Protein AF-A0A1F1S931-F1 (afdb_monomer_lite)

pLDDT: mean 81.34, std 16.86, range [27.66, 94.69]

Foldseek 3Di:
DDDPPDPDPDDPPVVQVVLLLAFAFDDLVVLVVLLVQLVVLCVLAVVLLLVLLVVLVVVLVVLCVVCVVPPPVSVLVNLLSVLLVLLLLLQQSVCCVPVVDRRHSVSSCLLVVVPVVQSVVLSVVLVVVLVVLLVVLVVVCVVVVVDDVPDPVSVVVSVVVSVLVSCLQLSQLSCCCRVVVDRSVSSSVSSNNNSVSHVSSSVSNSVVLVVVLVVVVVVLCVVCVPPPPVVSVVVNSSSVSVSVSSVSSSSSSSNCCRRPNDPDDPDDDPDDD

Sequence (273 aa):
MGNDVFFHAEPSGEMDERLLDEPASRSIVRGVEWIMEGFFLFREYPLSWMRIAFILLACEWALTSLAQHLFIAGLVLLAIYMLFKAGGLLMAASIQEHEERPPGIGQMFLILEGKVFEFILLLILLFFAAAAWGYLLYGIARALGLWNPLSGMADIFMFLLWFLTVQQLLGFAPVLTFIQDETPMAAIIQSVKASFKNILPLTLSAITQGLLMAAVFWLLGLLLGNIPSKAVTYIFVAVWLFFSMVSYLTTYAAYRDIWFEPIESDGIQTGYR

Radius of gyration: 20.06 Å; chains: 1; bounding box: 62×51×54 Å

Secondary structure (DSSP, 8-state):
------------HHHHHHHHHSPPP--TTHHHHHHHHHHHHHHHSHHHHHHHHHHHHHHHHHHHHHHHHHTHHHHHHHHHHHHHHHHHHHHHHHHHHHH-S---HHHHGGGGSS-HHHHHHHHHHHHHHHHHHHHHHHHHHHHTT---TT-HHHHHHHHHHHHHHHHHHHTTHHHHHHTS---HHHHHHHHHHHHHHTHHHHHHHHHHHHHHHHHHHHHHHHHHTTS-HHHHHHHHHHHHHHHHHHHHHHHHHHHHHHHHS----S-------

Structure (mmCIF, N/CA/C/O backbone):
data_AF-A0A1F1S931-F1
#
_entry.id   AF-A0A1F1S931-F1
#
loop_
_atom_site.group_PDB
_atom_site.id
_atom_site.type_symbol
_atom_site.label_atom_id
_atom_site.label_alt_id
_atom_site.label_comp_id
_atom_site.label_asym_id
_atom_site.label_entity_id
_atom_site.label_seq_id
_atom_site.pdbx_PDB_ins_code
_atom_site.Cartn_x
_atom_site.Cartn_y
_atom_site.Cartn_z
_atom_site.occupancy
_atom_site.B_iso_or_equiv
_atom_site.auth_seq_id
_atom_site.auth_comp_id
_atom_site.auth_asym_id
_atom_site.auth_atom_id
_atom_site.pdbx_PDB_model_num
ATOM 1 N N . MET A 1 1 ? -30.105 25.788 1.726 1.00 30.55 1 MET A N 1
ATOM 2 C CA . MET A 1 1 ? -31.198 24.964 2.280 1.00 30.55 1 MET A CA 1
ATOM 3 C C . MET A 1 1 ? -31.128 23.657 1.515 1.00 30.55 1 MET A C 1
ATOM 5 O O . MET A 1 1 ? -31.543 23.638 0.372 1.00 30.55 1 MET A O 1
ATOM 9 N N . GLY A 1 2 ? -30.395 22.637 1.931 1.00 37.22 2 GLY A N 1
ATOM 10 C CA . GLY A 1 2 ? -30.208 22.094 3.272 1.00 37.22 2 GLY A CA 1
ATOM 11 C C . GLY A 1 2 ? -30.596 20.627 3.124 1.00 37.22 2 GLY A C 1
ATOM 12 O O . GLY A 1 2 ? -31.769 20.318 3.267 1.00 37.22 2 GLY A O 1
ATOM 13 N N . ASN A 1 3 ? -29.648 19.789 2.699 1.00 27.66 3 ASN A N 1
ATOM 14 C CA . ASN A 1 3 ? -29.812 18.339 2.654 1.00 27.66 3 ASN A CA 1
ATOM 15 C C . ASN A 1 3 ? -28.720 17.745 3.534 1.00 27.66 3 ASN A C 1
ATOM 17 O O . ASN A 1 3 ? -27.650 17.365 3.064 1.00 27.66 3 ASN A O 1
ATOM 21 N N . ASP A 1 4 ? -29.024 17.737 4.826 1.00 36.25 4 ASP A N 1
ATOM 22 C CA . ASP A 1 4 ? -28.411 16.861 5.805 1.00 36.25 4 ASP A CA 1
ATOM 23 C C . ASP A 1 4 ? -28.737 15.417 5.394 1.00 36.25 4 ASP A C 1
ATOM 25 O O . ASP A 1 4 ? -29.840 14.919 5.623 1.00 36.25 4 ASP A O 1
ATOM 29 N N . VAL A 1 5 ? -27.797 14.755 4.721 1.00 38.91 5 VAL A N 1
ATOM 30 C CA . VAL A 1 5 ? -27.806 13.296 4.576 1.00 38.91 5 VAL A CA 1
ATOM 31 C C . VAL A 1 5 ? -26.897 12.759 5.672 1.00 38.91 5 VAL A C 1
ATOM 33 O O . VAL A 1 5 ? -25.690 12.631 5.511 1.00 38.91 5 VAL A O 1
ATOM 36 N N . PHE A 1 6 ? -27.528 12.588 6.829 1.00 33.03 6 PHE A N 1
ATOM 37 C CA . PHE A 1 6 ? -27.135 11.812 7.998 1.00 33.03 6 PHE A CA 1
ATOM 38 C C . PHE A 1 6 ? -25.932 10.869 7.803 1.00 33.03 6 PHE A C 1
ATOM 40 O O . PHE A 1 6 ? -26.082 9.752 7.318 1.00 33.03 6 PHE A O 1
ATOM 47 N N . PHE A 1 7 ? -24.769 11.278 8.317 1.00 43.38 7 PHE A N 1
ATOM 48 C CA . PHE A 1 7 ? -23.791 10.356 8.896 1.00 43.38 7 PHE A CA 1
ATOM 49 C C . PHE A 1 7 ? -24.094 10.232 10.389 1.00 43.38 7 PHE A C 1
ATOM 51 O O . PHE A 1 7 ? -23.536 10.936 11.223 1.00 43.38 7 PHE A O 1
ATOM 58 N N . HIS A 1 8 ? -25.022 9.340 10.705 1.00 32.16 8 HIS A N 1
ATOM 59 C CA . HIS A 1 8 ? -25.090 8.688 12.002 1.00 32.16 8 HIS A CA 1
ATOM 60 C C . HIS A 1 8 ? -25.405 7.227 11.712 1.00 32.16 8 HIS A C 1
ATOM 62 O O . HIS A 1 8 ? -26.566 6.855 11.560 1.00 32.16 8 HIS A O 1
ATOM 68 N N . ALA A 1 9 ? -24.360 6.410 11.589 1.00 35.31 9 ALA A N 1
ATOM 69 C CA . ALA A 1 9 ? -24.509 5.006 11.929 1.00 35.31 9 ALA A CA 1
ATOM 70 C C . ALA A 1 9 ? -25.045 4.968 13.371 1.00 35.31 9 ALA A C 1
ATOM 72 O O . ALA A 1 9 ? -24.476 5.606 14.261 1.00 35.31 9 ALA A O 1
ATOM 73 N N . GLU A 1 10 ? -26.195 4.331 13.587 1.00 29.69 10 GLU A N 1
ATOM 74 C CA . GLU A 1 10 ? -26.697 4.102 14.941 1.00 29.69 10 GLU A CA 1
ATOM 75 C C . GLU A 1 10 ? -25.656 3.298 15.744 1.00 29.69 10 GLU A C 1
ATOM 77 O O . GLU A 1 10 ? -24.987 2.425 15.188 1.00 29.69 10 GLU A O 1
ATOM 82 N N . PRO A 1 11 ? -25.472 3.596 17.041 1.00 37.25 11 PRO A N 1
ATOM 83 C CA . PRO A 1 11 ? -24.301 3.159 17.779 1.00 37.25 11 PRO A CA 1
ATOM 84 C C . PRO A 1 11 ? -24.470 1.724 18.292 1.00 37.25 11 PRO A C 1
ATOM 86 O O . PRO A 1 11 ? -25.076 1.498 19.337 1.00 37.25 11 PRO A O 1
ATOM 89 N N . SER A 1 12 ? -23.791 0.769 17.662 1.00 37.56 12 SER A N 1
ATOM 90 C CA . SER A 1 12 ? -23.138 -0.337 18.384 1.00 37.56 12 SER A CA 1
ATOM 91 C C . SER A 1 12 ? -21.749 0.084 18.887 1.00 37.56 12 SER A C 1
ATOM 93 O O . SER A 1 12 ? -20.818 -0.718 18.919 1.00 37.56 12 SER A O 1
ATOM 95 N N . GLY A 1 13 ? -21.617 1.354 19.301 1.00 38.12 13 GLY A N 1
ATOM 96 C CA . GLY A 1 13 ? -20.350 2.056 19.532 1.00 38.12 13 GLY A CA 1
ATOM 97 C C . GLY A 1 13 ? -19.376 1.348 20.472 1.00 38.12 13 GLY A C 1
ATOM 98 O O . GLY A 1 13 ? -18.183 1.404 20.238 1.00 38.12 13 GLY A O 1
ATOM 99 N N . GLU A 1 14 ? -19.841 0.582 21.462 1.00 34.47 14 GLU A N 1
ATOM 100 C CA . GLU A 1 14 ? -18.927 -0.157 22.348 1.00 34.47 14 GLU A CA 1
ATOM 101 C C . GLU A 1 14 ? -18.397 -1.475 21.761 1.00 34.47 14 GLU A C 1
ATOM 103 O O . GLU A 1 14 ? -17.410 -2.008 22.265 1.00 34.47 14 GLU A O 1
ATOM 108 N N . MET A 1 15 ? -19.048 -2.046 20.742 1.00 35.41 15 MET A N 1
ATOM 109 C CA . MET A 1 15 ? -18.613 -3.301 20.121 1.00 35.41 15 MET A CA 1
ATOM 110 C C . MET A 1 15 ? -17.772 -3.038 18.869 1.00 35.41 15 MET A C 1
ATOM 112 O O . MET A 1 15 ? -16.747 -3.693 18.706 1.00 35.41 15 MET A O 1
ATOM 116 N N . ASP A 1 16 ? -18.143 -2.044 18.056 1.00 44.66 16 ASP A N 1
ATOM 117 C CA . ASP A 1 16 ? -17.374 -1.642 16.869 1.00 44.66 16 ASP A CA 1
ATOM 118 C C . ASP A 1 16 ? -16.058 -0.939 17.239 1.00 44.66 16 ASP A C 1
ATOM 120 O O . ASP A 1 16 ? -15.010 -1.313 16.716 1.00 44.66 16 ASP A O 1
ATOM 124 N N . GLU A 1 17 ? -16.049 -0.022 18.220 1.00 43.75 17 GLU A N 1
ATOM 125 C CA . GLU A 1 17 ? -14.791 0.585 18.707 1.00 43.75 17 GLU A CA 1
ATOM 126 C C . GLU A 1 17 ? -13.855 -0.473 19.322 1.00 43.75 17 GLU A C 1
ATOM 128 O O . GLU A 1 17 ? -12.636 -0.434 19.151 1.00 43.75 17 GLU A O 1
ATOM 133 N N . ARG A 1 18 ? -14.421 -1.488 19.990 1.00 42.31 18 ARG A N 1
ATOM 134 C CA . ARG A 1 18 ? -13.653 -2.561 20.641 1.00 42.31 18 ARG A CA 1
ATOM 135 C C . ARG A 1 18 ? -13.100 -3.594 19.650 1.00 42.31 18 ARG A C 1
ATOM 137 O O . ARG A 1 18 ? -12.108 -4.249 19.967 1.00 42.31 18 ARG A O 1
ATOM 144 N N . LEU A 1 19 ? -13.705 -3.726 18.464 1.00 51.38 19 LEU A N 1
ATOM 145 C CA . LEU A 1 19 ? -13.189 -4.528 17.346 1.00 51.38 19 LEU A CA 1
ATOM 146 C C . LEU A 1 19 ? -12.037 -3.814 16.615 1.00 51.38 19 LEU A C 1
ATOM 148 O O . LEU A 1 19 ? -11.087 -4.472 16.187 1.00 51.38 19 LEU A O 1
ATOM 152 N N . LEU A 1 20 ? -12.064 -2.477 16.537 1.00 57.78 20 LEU A N 1
ATOM 153 C CA . LEU A 1 20 ? -10.989 -1.674 15.935 1.00 57.78 20 LEU A CA 1
ATOM 154 C C . LEU A 1 20 ? -9.682 -1.724 16.739 1.00 57.78 20 LEU A C 1
ATOM 156 O O . LEU A 1 20 ? -8.593 -1.874 16.167 1.00 57.78 20 LEU A O 1
ATOM 160 N N . ASP A 1 21 ? -9.788 -1.706 18.068 1.00 65.50 21 ASP A N 1
ATOM 161 C CA . ASP A 1 21 ? -8.636 -1.759 18.970 1.00 65.50 21 ASP A CA 1
ATOM 162 C C . ASP A 1 21 ? -7.895 -3.103 18.951 1.00 65.50 21 ASP A C 1
ATOM 164 O O . ASP A 1 21 ? -6.692 -3.168 19.248 1.00 65.50 21 ASP A O 1
ATOM 168 N N . GLU A 1 22 ? -8.564 -4.200 18.595 1.00 77.44 22 GLU A N 1
ATOM 169 C CA . GLU A 1 22 ? -7.986 -5.540 18.581 1.00 77.44 22 GLU A CA 1
ATOM 170 C C . GLU A 1 22 ? -8.061 -6.200 17.201 1.00 77.44 22 GLU A C 1
ATOM 172 O O . GLU A 1 22 ? -8.926 -7.040 16.974 1.00 77.44 22 GLU A O 1
ATOM 177 N N . PRO A 1 23 ? -7.074 -5.956 16.311 1.00 82.94 23 PRO A N 1
ATOM 178 C CA . PRO A 1 23 ? -7.030 -6.644 15.024 1.00 82.94 23 PRO A CA 1
ATOM 179 C C . PRO A 1 23 ? -7.022 -8.162 15.227 1.00 82.94 23 PRO A C 1
ATOM 181 O O . PRO A 1 23 ? -6.274 -8.671 16.082 1.00 82.94 23 PRO A O 1
ATOM 184 N N . ALA A 1 24 ? -7.832 -8.882 14.451 1.00 85.94 24 ALA A N 1
ATOM 185 C CA . ALA A 1 24 ? -7.902 -10.335 14.507 1.00 85.94 24 ALA A CA 1
ATOM 186 C C . ALA A 1 24 ? -6.586 -10.972 14.035 1.00 85.94 24 ALA A C 1
ATOM 188 O O . ALA A 1 24 ? -5.869 -10.433 13.191 1.00 85.94 24 ALA A O 1
ATOM 189 N N . SER A 1 25 ? -6.259 -12.136 14.596 1.00 87.50 25 SER A N 1
ATOM 190 C CA . SER A 1 25 ? -5.178 -12.986 14.091 1.00 87.50 25 SER A CA 1
ATOM 191 C C . SER A 1 25 ? -5.756 -13.962 13.073 1.00 87.50 25 SER A C 1
ATOM 193 O O . SER A 1 25 ? -6.738 -14.642 13.374 1.00 87.50 25 SER A O 1
ATOM 195 N N . ARG A 1 26 ? -5.158 -14.043 11.885 1.00 88.19 26 ARG A N 1
ATOM 196 C CA . ARG A 1 26 ? -5.634 -14.878 10.778 1.00 88.19 26 ARG A CA 1
ATOM 197 C C . ARG A 1 26 ? -4.669 -16.017 10.477 1.00 88.19 26 ARG A C 1
ATOM 199 O O . ARG A 1 26 ? -3.463 -15.939 10.722 1.00 88.19 26 ARG A O 1
ATOM 206 N N . SER A 1 27 ? -5.222 -17.107 9.947 1.00 91.25 27 SER A N 1
ATOM 207 C CA . SER A 1 27 ? -4.434 -18.265 9.531 1.00 91.25 27 SER A CA 1
ATOM 208 C C . SER A 1 27 ? -3.514 -17.897 8.363 1.00 91.25 27 SER A C 1
ATOM 210 O O . SER A 1 27 ? -3.792 -16.982 7.593 1.00 91.25 27 SER A O 1
ATOM 212 N N . ILE A 1 28 ? -2.415 -18.634 8.198 1.00 90.00 28 ILE A N 1
ATOM 213 C CA . ILE A 1 28 ? -1.432 -18.370 7.135 1.00 90.00 28 ILE A CA 1
ATOM 214 C C . ILE A 1 28 ? -2.091 -18.411 5.744 1.00 90.00 28 ILE A C 1
ATOM 216 O O . ILE A 1 28 ? -1.767 -17.590 4.889 1.00 90.00 28 ILE A O 1
ATOM 220 N N . VAL A 1 29 ? -3.036 -19.337 5.535 1.00 90.69 29 VAL A N 1
ATOM 221 C CA . VAL A 1 29 ? -3.718 -19.560 4.248 1.00 90.69 29 VAL A CA 1
ATOM 222 C C . VAL A 1 29 ? -4.537 -18.341 3.809 1.00 90.69 29 VAL A C 1
ATOM 224 O O . VAL A 1 29 ? -4.551 -18.047 2.611 1.00 90.69 29 VAL A O 1
ATOM 227 N N . ARG A 1 30 ? -5.094 -17.559 4.753 1.00 90.44 30 ARG A N 1
ATOM 228 C CA . ARG A 1 30 ? -5.821 -16.310 4.441 1.00 90.44 30 ARG A CA 1
ATOM 229 C C . ARG A 1 30 ? -4.986 -15.335 3.614 1.00 90.44 30 ARG A C 1
ATOM 231 O O . ARG A 1 30 ? -5.527 -14.644 2.763 1.00 90.44 30 ARG A O 1
ATOM 238 N N . GLY A 1 31 ? -3.657 -15.357 3.755 1.00 88.69 31 GLY A N 1
ATOM 239 C CA . GLY A 1 31 ? -2.756 -14.535 2.943 1.00 88.69 31 GLY A CA 1
ATOM 240 C C . GLY A 1 31 ? -2.917 -14.717 1.426 1.00 88.69 31 GLY A C 1
ATOM 241 O O . GLY A 1 31 ? -2.761 -13.753 0.674 1.00 88.69 31 GLY A O 1
ATOM 242 N N . VAL A 1 32 ? -3.236 -15.934 0.967 1.00 92.06 32 VAL A N 1
ATOM 243 C CA . VAL A 1 32 ? -3.514 -16.229 -0.452 1.00 92.06 32 VAL A CA 1
ATOM 244 C C . VAL A 1 32 ? -4.956 -15.874 -0.809 1.00 92.06 32 VAL A C 1
ATOM 246 O O . VAL A 1 32 ? -5.212 -15.370 -1.902 1.00 92.06 32 VAL A O 1
ATOM 249 N N . GLU A 1 33 ? -5.891 -16.091 0.112 1.00 93.38 33 GLU A N 1
ATOM 250 C CA . GLU A 1 33 ? -7.306 -15.767 -0.084 1.00 93.38 33 GLU A CA 1
ATOM 251 C C . GLU A 1 33 ? -7.522 -14.260 -0.255 1.00 93.38 33 GLU A C 1
ATOM 253 O O . GLU A 1 33 ? -8.220 -13.864 -1.184 1.00 93.38 33 GLU A O 1
ATOM 258 N N . TRP A 1 34 ? -6.802 -13.409 0.487 1.00 94.69 34 TRP A N 1
ATOM 259 C CA . TRP A 1 34 ? -6.833 -11.955 0.284 1.00 94.69 34 TRP A CA 1
ATOM 260 C C . TRP A 1 34 ? -6.428 -11.538 -1.136 1.00 94.69 34 TRP A C 1
ATOM 262 O O . TRP A 1 34 ? -6.974 -10.579 -1.677 1.00 94.69 34 TRP A O 1
ATOM 272 N N . ILE A 1 35 ? -5.489 -12.257 -1.769 1.00 93.19 35 ILE A N 1
ATOM 273 C CA . ILE A 1 35 ? -5.097 -11.989 -3.165 1.00 93.19 35 ILE A CA 1
ATOM 274 C C . ILE A 1 35 ? -6.261 -12.313 -4.103 1.00 93.19 35 ILE A C 1
ATOM 276 O O . ILE A 1 35 ? -6.539 -11.561 -5.038 1.00 93.19 35 ILE A O 1
ATOM 280 N N . MET A 1 36 ? -6.940 -13.435 -3.860 1.00 93.81 36 MET A N 1
ATOM 281 C CA . MET A 1 36 ? -8.088 -13.866 -4.657 1.00 93.81 36 MET A CA 1
ATOM 282 C C . MET A 1 36 ? -9.265 -12.901 -4.507 1.00 93.81 36 MET A C 1
ATOM 284 O O . MET A 1 36 ? -9.855 -12.506 -5.509 1.00 93.81 36 MET A O 1
ATOM 288 N N . GLU A 1 37 ? -9.562 -12.472 -3.283 1.00 93.50 37 GLU A N 1
ATOM 289 C CA . GLU A 1 37 ? -10.591 -11.473 -2.985 1.00 93.50 37 GLU A CA 1
ATOM 290 C C . GLU A 1 37 ? -10.265 -10.120 -3.637 1.00 93.50 37 GLU A C 1
ATOM 292 O O . GLU A 1 37 ? -11.102 -9.555 -4.344 1.00 93.50 37 GLU A O 1
ATOM 297 N N . GLY A 1 38 ? -9.018 -9.651 -3.523 1.00 92.56 38 GLY A N 1
ATOM 298 C CA . GLY A 1 38 ? -8.552 -8.449 -4.219 1.00 92.56 38 GLY A CA 1
ATOM 299 C C . GLY A 1 38 ? -8.664 -8.561 -5.746 1.00 92.56 38 GLY A C 1
ATOM 300 O O . GLY A 1 38 ? -9.047 -7.607 -6.427 1.00 92.56 38 GLY A O 1
ATOM 301 N N . PHE A 1 39 ? -8.393 -9.742 -6.310 1.00 93.31 39 PHE A N 1
ATOM 302 C CA . PHE A 1 39 ? -8.604 -10.007 -7.733 1.00 93.31 39 PHE A CA 1
ATOM 303 C C . PHE A 1 39 ? -10.091 -10.022 -8.118 1.00 93.31 39 PHE A C 1
ATOM 305 O O . PHE A 1 39 ? -10.437 -9.554 -9.205 1.00 93.31 39 PHE A O 1
ATOM 312 N N . PHE A 1 40 ? -10.983 -10.520 -7.259 1.00 93.44 40 PHE A N 1
ATOM 313 C CA . PHE A 1 40 ? -12.423 -10.484 -7.516 1.00 93.44 40 PHE A CA 1
ATOM 314 C C . PHE A 1 40 ? -12.968 -9.054 -7.539 1.00 93.44 40 PHE A C 1
ATOM 316 O O . PHE A 1 40 ? -13.692 -8.725 -8.480 1.00 93.44 40 PHE A O 1
ATOM 323 N N . LEU A 1 41 ? -12.519 -8.183 -6.627 1.00 92.31 41 LEU A N 1
ATOM 324 C CA . LEU A 1 41 ? -12.836 -6.748 -6.670 1.00 92.31 41 LEU A CA 1
ATOM 325 C C . LEU A 1 41 ? -12.394 -6.107 -7.993 1.00 92.31 41 LEU A C 1
ATOM 327 O O . LEU A 1 41 ? -13.141 -5.337 -8.602 1.00 92.31 41 LEU A O 1
ATOM 331 N N . PHE A 1 42 ? -11.201 -6.457 -8.485 1.00 93.38 42 PHE A N 1
ATOM 332 C CA . PHE A 1 42 ? -10.734 -5.989 -9.791 1.00 93.38 42 PHE A CA 1
ATOM 333 C C . PHE A 1 42 ? -11.613 -6.508 -10.940 1.00 93.38 42 PHE A C 1
ATOM 335 O O . PHE A 1 42 ? -11.967 -5.761 -11.855 1.00 93.38 42 PHE A O 1
ATOM 342 N N . ARG A 1 43 ? -11.942 -7.805 -10.909 1.00 93.75 43 ARG A N 1
ATOM 343 C CA . ARG A 1 43 ? -12.683 -8.515 -11.960 1.00 93.75 43 ARG A CA 1
ATOM 344 C C . ARG A 1 43 ? -14.122 -8.028 -12.106 1.00 93.75 43 ARG A C 1
ATOM 346 O O . ARG A 1 43 ? -14.671 -8.153 -13.199 1.00 93.75 43 ARG A O 1
ATOM 353 N N . GLU A 1 44 ? -14.723 -7.513 -11.043 1.00 93.00 44 GLU A N 1
ATOM 354 C CA . GLU A 1 44 ? -16.085 -6.985 -11.068 1.00 93.00 44 GLU A CA 1
ATOM 355 C C . GLU A 1 44 ? -16.205 -5.764 -11.997 1.00 93.00 44 GLU A C 1
ATOM 357 O O . GLU A 1 44 ? -17.070 -5.724 -12.872 1.00 93.00 44 GLU A O 1
ATOM 362 N N . TYR A 1 45 ? -15.259 -4.820 -11.903 1.00 92.38 45 TYR A N 1
ATOM 363 C CA . TYR A 1 45 ? -15.230 -3.603 -12.724 1.00 92.38 45 TYR A CA 1
ATOM 364 C C . TYR A 1 45 ? -13.856 -3.349 -13.372 1.00 92.38 45 TYR A C 1
ATOM 366 O O . TYR A 1 45 ? -13.220 -2.314 -13.130 1.00 92.38 45 TYR A O 1
ATOM 374 N N . PRO A 1 46 ? -13.388 -4.230 -14.276 1.00 90.56 46 PRO A N 1
ATOM 375 C CA . PRO A 1 46 ? -12.010 -4.208 -14.763 1.00 90.56 46 PRO A CA 1
ATOM 376 C C . PRO A 1 46 ? -11.714 -2.946 -15.574 1.00 90.56 46 PRO A C 1
ATOM 378 O O . PRO A 1 46 ? -10.638 -2.366 -15.465 1.00 90.56 46 PRO A O 1
ATOM 381 N N . LEU A 1 47 ? -12.678 -2.462 -16.364 1.00 90.38 47 LEU A N 1
ATOM 382 C CA . LEU A 1 47 ? -12.501 -1.244 -17.158 1.00 90.38 47 LEU A CA 1
ATOM 383 C C . LEU A 1 47 ? -12.374 0.008 -16.284 1.00 90.38 47 LEU A C 1
ATOM 385 O O . LEU A 1 47 ? -11.611 0.910 -16.629 1.00 90.38 47 LEU A O 1
ATOM 389 N N . SER A 1 48 ? -13.094 0.071 -15.165 1.00 92.44 48 SER A N 1
ATOM 390 C CA . SER A 1 48 ? -13.019 1.197 -14.231 1.00 92.44 48 SER A CA 1
ATOM 391 C C . SER A 1 48 ? -11.671 1.221 -13.517 1.00 92.44 48 SER A C 1
ATOM 393 O O . SER A 1 48 ? -10.990 2.248 -13.528 1.00 92.44 48 SER A O 1
ATOM 395 N N . TRP A 1 49 ? -11.216 0.068 -13.021 1.00 93.94 49 TRP A N 1
ATOM 396 C CA . TRP A 1 49 ? -9.893 -0.055 -12.417 1.00 93.94 49 TRP A CA 1
ATOM 397 C C . TRP A 1 49 ? -8.760 0.238 -13.397 1.00 93.94 49 TRP A C 1
ATOM 399 O O . TRP A 1 49 ? -7.823 0.950 -13.046 1.00 93.94 49 TRP A O 1
ATOM 409 N N . MET A 1 50 ? -8.862 -0.220 -14.647 1.00 89.81 50 MET A N 1
ATOM 410 C CA . MET A 1 50 ? -7.871 0.090 -15.682 1.00 89.81 50 MET A CA 1
ATOM 411 C C . MET A 1 50 ? -7.815 1.587 -16.012 1.00 89.81 50 MET A C 1
ATOM 413 O O . MET A 1 50 ? -6.729 2.118 -16.246 1.00 89.81 50 MET A O 1
ATOM 417 N N . ARG A 1 51 ? -8.954 2.296 -16.000 1.00 91.25 51 ARG A N 1
ATOM 418 C CA . ARG A 1 51 ? -8.982 3.761 -16.168 1.00 91.25 51 ARG A CA 1
ATOM 419 C C . ARG A 1 51 ? -8.273 4.467 -15.015 1.00 91.25 51 ARG A C 1
ATOM 421 O O . ARG A 1 51 ? -7.443 5.335 -15.273 1.00 91.25 51 ARG A O 1
ATOM 428 N N . ILE A 1 52 ? -8.566 4.078 -13.772 1.00 93.06 52 ILE A N 1
ATOM 429 C CA . ILE A 1 52 ? -7.893 4.618 -12.582 1.00 93.06 52 ILE A CA 1
ATOM 430 C C . ILE A 1 52 ? -6.385 4.349 -12.670 1.00 93.06 52 ILE A C 1
ATOM 432 O O . ILE A 1 52 ? -5.592 5.281 -12.565 1.00 93.06 52 ILE A O 1
ATOM 436 N N . ALA A 1 53 ? -5.989 3.108 -12.960 1.00 90.81 53 ALA A N 1
ATOM 437 C CA . ALA A 1 53 ? -4.591 2.709 -13.089 1.00 90.81 53 ALA A CA 1
ATOM 438 C C . ALA A 1 53 ? -3.843 3.530 -14.149 1.00 90.81 53 ALA A C 1
ATOM 440 O O . ALA A 1 53 ? -2.725 3.979 -13.908 1.00 90.81 53 ALA A O 1
ATOM 441 N N . PHE A 1 54 ? -4.462 3.770 -15.308 1.00 89.25 54 PHE A N 1
ATOM 442 C CA . PHE A 1 54 ? -3.862 4.569 -16.374 1.00 89.25 54 PHE A CA 1
ATOM 443 C C . PHE A 1 54 ? -3.655 6.035 -15.967 1.00 89.25 54 PHE A C 1
ATOM 445 O O . PHE A 1 54 ? -2.599 6.605 -16.239 1.00 89.25 54 PHE A O 1
ATOM 452 N N . ILE A 1 55 ? -4.635 6.641 -15.288 1.00 91.69 55 ILE A N 1
ATOM 453 C CA . ILE A 1 55 ? -4.518 8.016 -14.776 1.00 91.69 55 ILE A CA 1
ATOM 454 C C . ILE A 1 55 ? -3.398 8.096 -13.737 1.00 91.69 55 ILE A C 1
ATOM 456 O O . ILE A 1 55 ? -2.533 8.964 -13.835 1.00 91.69 55 ILE A O 1
ATOM 460 N N . LEU A 1 56 ? -3.373 7.160 -12.785 1.00 91.38 56 LEU A N 1
ATOM 461 C CA . LEU A 1 56 ? -2.331 7.093 -11.764 1.00 91.38 56 LEU A CA 1
ATOM 462 C C . LEU A 1 56 ? -0.947 6.903 -12.388 1.00 91.38 56 LEU A C 1
ATOM 464 O O . LEU A 1 56 ? -0.018 7.611 -12.019 1.00 91.38 56 LEU A O 1
ATOM 468 N N . LEU A 1 57 ? -0.802 6.045 -13.399 1.00 88.31 57 LEU A N 1
ATOM 469 C CA . LEU A 1 57 ? 0.463 5.906 -14.123 1.00 88.31 57 LEU A CA 1
ATOM 470 C C . LEU A 1 57 ? 0.928 7.233 -14.727 1.00 88.31 57 LEU A C 1
ATOM 472 O O . LEU A 1 57 ? 2.093 7.601 -14.585 1.00 88.31 57 LEU A O 1
ATOM 476 N N . ALA A 1 58 ? 0.028 7.939 -15.415 1.00 89.94 58 ALA A N 1
ATOM 477 C CA . ALA A 1 58 ? 0.352 9.210 -16.048 1.00 89.94 58 ALA A CA 1
ATOM 478 C C . ALA A 1 58 ? 0.789 10.252 -15.005 1.00 89.94 58 ALA A C 1
ATOM 480 O O . ALA A 1 58 ? 1.778 10.956 -15.216 1.00 89.94 58 ALA A O 1
ATOM 481 N N . CYS A 1 59 ? 0.103 10.304 -13.857 1.00 90.31 59 CYS A N 1
ATOM 482 C CA . CYS A 1 59 ? 0.492 11.137 -12.722 1.00 90.31 59 CYS A CA 1
ATOM 483 C C . CYS A 1 59 ? 1.861 10.735 -12.159 1.00 90.31 59 CYS A C 1
ATOM 485 O O . CYS A 1 59 ? 2.706 11.598 -11.944 1.00 90.31 59 CYS A O 1
ATOM 487 N N . GLU A 1 60 ? 2.108 9.441 -11.965 1.00 88.69 60 GLU A N 1
ATOM 488 C CA . GLU A 1 60 ? 3.370 8.916 -11.440 1.00 88.69 60 GLU A CA 1
ATOM 489 C C . GLU A 1 60 ? 4.547 9.266 -12.359 1.00 88.69 60 GLU A C 1
ATOM 491 O O . GLU A 1 60 ? 5.579 9.746 -11.893 1.00 88.69 60 GLU A O 1
ATOM 496 N N . TRP A 1 61 ? 4.385 9.119 -13.676 1.00 87.56 61 TRP A N 1
ATOM 497 C CA . TRP A 1 61 ? 5.388 9.528 -14.665 1.00 87.56 61 TRP A CA 1
ATOM 498 C C . TRP A 1 61 ? 5.629 11.039 -14.670 1.00 87.56 61 TRP A C 1
ATOM 500 O O . TRP A 1 61 ? 6.779 11.480 -14.672 1.00 87.56 61 TRP A O 1
ATOM 510 N N . ALA A 1 62 ? 4.565 11.846 -14.633 1.00 87.81 62 ALA A N 1
ATOM 511 C CA . ALA A 1 62 ? 4.693 13.300 -14.585 1.00 87.81 62 ALA A CA 1
ATOM 512 C C . ALA A 1 62 ? 5.426 13.760 -13.314 1.00 87.81 62 ALA A C 1
ATOM 514 O O . ALA A 1 62 ? 6.337 14.586 -13.384 1.00 87.81 62 ALA A O 1
ATOM 515 N N . LEU A 1 63 ? 5.072 13.192 -12.159 1.00 87.69 63 LEU A N 1
ATOM 516 C CA . LEU A 1 63 ? 5.655 13.546 -10.868 1.00 87.69 63 LEU A CA 1
ATOM 517 C C . LEU A 1 63 ? 7.095 13.066 -10.721 1.00 87.69 63 LEU A C 1
ATOM 519 O O . LEU A 1 63 ? 7.927 13.814 -10.218 1.00 87.69 63 LEU A O 1
ATOM 523 N N . THR A 1 64 ? 7.420 11.858 -11.181 1.00 84.25 64 THR A N 1
ATOM 524 C CA . THR A 1 64 ? 8.805 11.359 -11.163 1.00 84.25 64 THR A CA 1
ATOM 525 C C . THR A 1 64 ? 9.707 12.176 -12.086 1.00 84.25 64 THR A C 1
ATOM 527 O O . THR A 1 64 ? 10.804 12.554 -11.675 1.00 84.25 64 THR A O 1
ATOM 530 N N . SER A 1 65 ? 9.234 12.542 -13.284 1.00 85.25 65 SER A N 1
ATOM 531 C CA . SER A 1 65 ? 9.958 13.457 -14.178 1.00 85.25 65 SER A CA 1
ATOM 532 C C . SER A 1 65 ? 10.154 14.835 -13.544 1.00 85.25 65 SER A C 1
ATOM 534 O O . SER A 1 65 ? 11.242 15.399 -13.621 1.00 85.25 65 SER A O 1
ATOM 536 N N . LEU A 1 66 ? 9.126 15.377 -12.888 1.00 83.75 66 LEU A N 1
ATOM 537 C CA . LEU A 1 66 ? 9.214 16.663 -12.200 1.00 83.75 66 LEU A CA 1
ATOM 538 C C . LEU A 1 66 ? 10.175 16.600 -11.002 1.00 83.75 66 LEU A C 1
ATOM 540 O O . LEU A 1 66 ? 10.933 17.540 -10.755 1.00 83.75 66 LEU A O 1
ATOM 544 N N . ALA A 1 67 ? 10.188 15.480 -10.277 1.00 84.38 67 ALA A N 1
ATOM 545 C CA . ALA A 1 67 ? 11.038 15.296 -9.110 1.00 84.38 67 ALA A CA 1
ATOM 546 C C . ALA A 1 67 ? 12.532 15.307 -9.454 1.00 84.38 67 ALA A C 1
ATOM 548 O O . ALA A 1 67 ? 13.334 15.830 -8.681 1.00 84.38 67 ALA A O 1
ATOM 549 N N . GLN A 1 68 ? 12.896 14.833 -10.649 1.00 82.44 68 GLN A N 1
ATOM 550 C CA . GLN A 1 68 ? 14.263 14.938 -11.167 1.00 82.44 68 GLN A CA 1
ATOM 551 C C . GLN A 1 68 ? 14.721 16.391 -11.363 1.00 82.44 68 GLN A C 1
ATOM 553 O O . GLN A 1 68 ? 15.921 16.644 -11.430 1.00 82.44 68 GLN A O 1
ATOM 558 N N . HIS A 1 69 ? 13.797 17.349 -11.481 1.00 84.06 69 HIS A N 1
ATOM 559 C CA . HIS A 1 69 ? 14.108 18.757 -11.749 1.00 84.06 69 HIS A CA 1
ATOM 560 C C . HIS A 1 69 ? 13.957 19.651 -10.509 1.00 84.06 69 HIS A C 1
ATOM 562 O O . HIS A 1 69 ? 14.625 20.677 -10.416 1.00 84.06 69 HIS A O 1
ATOM 568 N N . LEU A 1 70 ? 13.109 19.268 -9.546 1.00 82.19 70 LEU A N 1
ATOM 569 C CA . LEU A 1 70 ? 12.764 20.083 -8.370 1.00 82.19 70 LEU A CA 1
ATOM 570 C C . LEU A 1 70 ? 13.428 19.640 -7.049 1.00 82.19 70 LEU A C 1
ATOM 572 O O . LEU A 1 70 ? 13.118 20.191 -5.991 1.00 82.19 70 LEU A O 1
ATOM 576 N N . PHE A 1 71 ? 14.339 18.662 -7.086 1.00 79.38 71 PHE A N 1
ATOM 577 C CA . PHE A 1 71 ? 15.077 18.155 -5.919 1.00 79.38 71 PHE A CA 1
ATOM 578 C C . PHE A 1 71 ? 14.148 17.825 -4.725 1.00 79.38 71 PHE A C 1
ATOM 580 O O . PHE A 1 71 ? 13.230 17.018 -4.875 1.00 79.38 71 PHE A O 1
ATOM 587 N N . ILE A 1 72 ? 14.338 18.442 -3.548 1.00 81.69 72 ILE A N 1
ATOM 588 C CA . ILE A 1 72 ? 13.554 18.169 -2.323 1.00 81.69 72 ILE A CA 1
ATOM 589 C C . ILE A 1 72 ? 12.050 18.394 -2.533 1.00 81.69 72 ILE A C 1
ATOM 591 O O . ILE A 1 72 ? 11.248 17.577 -2.086 1.00 81.69 72 ILE A O 1
ATOM 595 N N . ALA A 1 73 ? 11.652 19.456 -3.242 1.00 83.44 73 ALA A N 1
ATOM 596 C CA . ALA A 1 73 ? 10.235 19.716 -3.511 1.00 83.44 73 ALA A CA 1
ATOM 597 C C . ALA A 1 73 ? 9.609 18.587 -4.349 1.00 83.44 73 ALA A C 1
ATOM 599 O O . ALA A 1 73 ? 8.466 18.196 -4.125 1.00 83.44 73 ALA A O 1
ATOM 600 N N . GLY A 1 74 ? 10.398 18.003 -5.252 1.00 83.06 74 GLY A N 1
ATOM 601 C CA . GLY A 1 74 ? 10.043 16.811 -6.011 1.00 83.06 74 GLY A CA 1
ATOM 602 C C . GLY A 1 74 ? 9.748 15.586 -5.147 1.00 83.06 74 GLY A C 1
ATOM 603 O O . GLY A 1 74 ? 8.741 14.911 -5.348 1.00 83.06 74 GLY A O 1
ATOM 604 N N . LEU A 1 75 ? 10.607 15.316 -4.160 1.00 79.88 75 LEU A N 1
ATOM 605 C CA . LEU A 1 75 ? 10.438 14.187 -3.237 1.00 79.88 75 LEU A CA 1
ATOM 606 C C . LEU A 1 75 ? 9.187 14.335 -2.365 1.00 79.88 75 LEU A C 1
ATOM 608 O O . LEU A 1 75 ? 8.471 13.359 -2.153 1.00 79.88 75 LEU A O 1
ATOM 612 N N . VAL A 1 76 ? 8.894 15.552 -1.901 1.00 86.69 76 VAL A N 1
ATOM 613 C CA . VAL A 1 76 ? 7.678 15.835 -1.122 1.00 86.69 76 VAL A CA 1
ATOM 614 C C . VAL A 1 76 ? 6.424 15.593 -1.963 1.00 86.69 76 VAL A C 1
ATOM 616 O O . VAL A 1 76 ? 5.497 14.932 -1.499 1.00 86.69 76 VAL A O 1
ATOM 619 N N . LEU A 1 77 ? 6.404 16.062 -3.214 1.00 88.19 77 LEU A N 1
ATOM 620 C CA . LEU A 1 77 ? 5.286 15.821 -4.132 1.00 88.19 77 LEU A CA 1
ATOM 621 C C . LEU A 1 77 ? 5.072 14.328 -4.402 1.00 88.19 77 LEU A C 1
ATOM 623 O O . LEU A 1 77 ? 3.931 13.867 -4.433 1.00 88.19 77 LEU A O 1
ATOM 627 N N . LEU A 1 78 ? 6.156 13.561 -4.545 1.00 86.00 78 LEU A N 1
ATOM 628 C CA . LEU A 1 78 ? 6.074 12.113 -4.706 1.00 86.00 78 LEU A CA 1
ATOM 629 C C . LEU A 1 78 ? 5.492 11.439 -3.455 1.00 86.00 78 LEU A C 1
ATOM 631 O O . LEU A 1 78 ? 4.647 10.558 -3.583 1.00 86.00 78 LEU A O 1
ATOM 635 N N . ALA A 1 79 ? 5.888 11.869 -2.256 1.00 87.38 79 ALA A N 1
ATOM 636 C CA . ALA A 1 79 ? 5.359 11.329 -1.004 1.00 87.38 79 ALA A CA 1
ATOM 637 C C . ALA A 1 79 ? 3.855 11.618 -0.836 1.00 87.38 79 ALA A C 1
ATOM 639 O O . ALA A 1 79 ? 3.089 10.710 -0.512 1.00 87.38 79 ALA A O 1
ATOM 640 N N . ILE A 1 80 ? 3.423 12.851 -1.135 1.00 91.88 80 ILE A N 1
ATOM 641 C CA . ILE A 1 80 ? 2.000 13.233 -1.168 1.00 91.88 80 ILE A CA 1
ATOM 642 C C . ILE A 1 80 ? 1.237 12.322 -2.132 1.00 91.88 80 ILE A C 1
ATOM 644 O O . ILE A 1 80 ? 0.194 11.776 -1.779 1.00 91.88 80 ILE A O 1
ATOM 648 N N . TYR A 1 81 ? 1.771 12.122 -3.338 1.00 91.44 81 TYR A N 1
ATOM 649 C CA . TYR A 1 81 ? 1.150 11.263 -4.339 1.00 91.44 81 TYR A CA 1
ATOM 650 C C . TYR A 1 81 ? 1.057 9.801 -3.896 1.00 91.44 81 TYR A C 1
ATOM 652 O O . TYR A 1 81 ? 0.019 9.181 -4.099 1.00 91.44 81 TYR A O 1
ATOM 660 N N . MET A 1 82 ? 2.094 9.250 -3.262 1.00 89.44 82 MET A N 1
ATOM 661 C CA . MET A 1 82 ? 2.068 7.869 -2.771 1.00 89.44 82 MET A CA 1
ATOM 662 C C . MET A 1 82 ? 0.996 7.667 -1.698 1.00 89.44 82 MET A C 1
ATOM 664 O O . MET A 1 82 ? 0.278 6.668 -1.742 1.00 89.44 82 MET A O 1
ATOM 668 N N . LEU A 1 83 ? 0.836 8.627 -0.778 1.00 92.38 83 LEU A N 1
ATOM 669 C CA . LEU A 1 83 ? -0.237 8.573 0.214 1.00 92.38 83 LEU A CA 1
ATOM 670 C C . LEU A 1 83 ? -1.615 8.723 -0.436 1.00 92.38 83 LEU A C 1
ATOM 672 O O . LEU A 1 83 ? -2.522 7.955 -0.121 1.00 92.38 83 LEU A O 1
ATOM 676 N N . PHE A 1 84 ? -1.759 9.660 -1.377 1.00 93.81 84 PHE A N 1
ATOM 677 C CA . PHE A 1 84 ? -2.996 9.840 -2.137 1.00 93.81 84 PHE A CA 1
ATOM 678 C C . PHE A 1 84 ? -3.382 8.574 -2.907 1.00 93.81 84 PHE A C 1
ATOM 680 O O . PHE A 1 84 ? -4.531 8.146 -2.867 1.00 93.81 84 PHE A O 1
ATOM 687 N N . LYS A 1 85 ? -2.413 7.937 -3.570 1.00 92.00 85 LYS A N 1
ATOM 688 C CA . LYS A 1 85 ? -2.592 6.677 -4.293 1.00 92.00 85 LYS A CA 1
ATOM 689 C C . LYS A 1 85 ? -3.032 5.566 -3.342 1.00 92.00 85 LYS A C 1
ATOM 691 O O . LYS A 1 85 ? -4.024 4.904 -3.623 1.00 92.00 85 LYS A O 1
ATOM 696 N N . ALA A 1 86 ? -2.331 5.388 -2.222 1.00 91.31 86 ALA A N 1
ATOM 697 C CA . ALA A 1 86 ? -2.649 4.350 -1.247 1.00 91.31 86 ALA A CA 1
ATOM 698 C C . ALA A 1 86 ? -4.034 4.557 -0.616 1.00 91.31 86 ALA A C 1
ATOM 700 O O . ALA A 1 86 ? -4.889 3.688 -0.737 1.00 91.31 86 ALA A O 1
ATOM 701 N N . GLY A 1 87 ? -4.285 5.715 -0.001 1.00 90.94 87 GLY A N 1
ATOM 702 C CA . GLY A 1 87 ? -5.572 6.011 0.635 1.00 90.94 87 GLY A CA 1
ATOM 703 C C . GLY A 1 87 ? -6.727 6.059 -0.365 1.00 90.94 87 GLY A C 1
ATOM 704 O O . GLY A 1 87 ? -7.787 5.496 -0.113 1.00 90.94 87 GLY A O 1
ATOM 705 N N . GLY A 1 88 ? -6.513 6.672 -1.529 1.00 92.81 88 GLY A N 1
ATOM 706 C CA . GLY A 1 88 ? -7.544 6.837 -2.546 1.00 92.81 88 GLY A CA 1
ATOM 707 C C . GLY A 1 88 ? -7.972 5.520 -3.191 1.00 92.81 88 GLY A C 1
ATOM 708 O O . GLY A 1 88 ? -9.161 5.324 -3.424 1.00 92.81 88 GLY A O 1
ATOM 709 N N . LEU A 1 89 ? -7.039 4.596 -3.455 1.00 94.06 89 LEU A N 1
ATOM 710 C CA . LEU A 1 89 ? -7.380 3.277 -4.002 1.00 94.06 89 LEU A CA 1
ATOM 711 C C . LEU A 1 89 ? -8.164 2.432 -2.996 1.00 94.06 89 LEU A C 1
ATOM 713 O O . LEU A 1 89 ? -9.132 1.783 -3.383 1.00 94.06 89 LEU A O 1
ATOM 717 N N . LEU A 1 90 ? -7.781 2.481 -1.716 1.00 92.94 90 LEU A N 1
ATOM 718 C CA . LEU A 1 90 ? -8.500 1.797 -0.638 1.00 92.94 90 LEU A CA 1
ATOM 719 C C . LEU A 1 90 ? -9.909 2.392 -0.457 1.00 92.94 90 LEU A C 1
ATOM 721 O O . LEU A 1 90 ? -10.873 1.645 -0.328 1.00 92.94 90 LEU A O 1
ATOM 725 N N . MET A 1 91 ? -10.051 3.720 -0.549 1.00 92.50 91 MET A N 1
ATOM 726 C CA . MET A 1 91 ? -11.349 4.408 -0.527 1.00 92.50 91 MET A CA 1
ATOM 727 C C . MET A 1 91 ? -12.240 4.012 -1.712 1.00 92.50 91 MET A C 1
ATOM 729 O O . MET A 1 91 ? -13.413 3.695 -1.536 1.00 92.50 91 MET A O 1
ATOM 733 N N . ALA A 1 92 ? -11.686 3.985 -2.926 1.00 93.25 92 ALA A N 1
ATOM 734 C CA . ALA A 1 92 ? -12.425 3.564 -4.113 1.00 93.25 92 ALA A CA 1
ATOM 735 C C . ALA A 1 92 ? -12.872 2.093 -4.026 1.00 93.25 92 ALA A C 1
ATOM 737 O O . ALA A 1 92 ? -13.971 1.768 -4.468 1.00 93.25 92 ALA A O 1
ATOM 738 N N . ALA A 1 93 ? -12.049 1.220 -3.434 1.00 92.62 93 ALA A N 1
ATOM 739 C CA . ALA A 1 93 ? -12.400 -0.179 -3.198 1.00 92.62 93 ALA A CA 1
ATOM 740 C C . ALA A 1 93 ? -13.539 -0.312 -2.177 1.00 92.62 93 ALA A C 1
ATOM 742 O O . ALA A 1 93 ? -14.501 -1.033 -2.426 1.00 92.62 93 ALA A O 1
ATOM 743 N N . SER A 1 94 ? -13.472 0.449 -1.082 1.00 91.75 94 SER A N 1
ATOM 744 C CA . SER A 1 94 ? -14.535 0.491 -0.076 1.00 91.75 94 SER A CA 1
ATOM 745 C C . SER A 1 94 ? -15.862 0.959 -0.651 1.00 91.75 94 SER A C 1
ATOM 747 O O . SER A 1 94 ? -16.881 0.305 -0.449 1.00 91.75 94 SER A O 1
ATOM 749 N N . ILE A 1 95 ? -15.854 2.032 -1.440 1.00 89.56 95 ILE A N 1
ATOM 750 C CA . ILE A 1 95 ? -17.072 2.542 -2.070 1.00 89.56 95 ILE A CA 1
ATOM 751 C C . ILE A 1 95 ? -17.624 1.566 -3.109 1.00 89.56 95 ILE A C 1
ATOM 753 O O . ILE A 1 95 ? -18.840 1.425 -3.207 1.00 89.56 95 ILE A O 1
ATOM 757 N N . GLN A 1 96 ? -16.764 0.888 -3.878 1.00 91.69 96 GLN A N 1
ATOM 758 C CA . GLN A 1 96 ? -17.222 -0.157 -4.794 1.00 91.69 96 GLN A CA 1
ATOM 759 C C . GLN A 1 96 ? -18.006 -1.236 -4.042 1.00 91.69 96 GLN A C 1
ATOM 761 O O . GLN A 1 96 ? -19.076 -1.622 -4.497 1.00 91.69 96 GLN A O 1
ATOM 766 N N . GLU A 1 97 ? -17.480 -1.706 -2.912 1.00 87.62 97 GLU A N 1
ATOM 767 C CA . GLU A 1 97 ? -18.098 -2.777 -2.132 1.00 87.62 97 GLU A CA 1
ATOM 768 C C . GLU A 1 97 ? -19.388 -2.328 -1.430 1.00 87.62 97 GLU A C 1
ATOM 770 O O . GLU A 1 97 ? -20.384 -3.041 -1.475 1.00 87.62 97 GLU A O 1
ATOM 775 N N . HIS A 1 98 ? -19.405 -1.140 -0.820 1.00 85.81 98 HIS A N 1
ATOM 776 C CA . HIS A 1 98 ? -20.549 -0.678 -0.023 1.00 85.81 98 HIS A CA 1
ATOM 777 C C . HIS A 1 98 ? -21.683 -0.087 -0.868 1.00 85.81 98 HIS A C 1
ATOM 779 O O . HIS A 1 98 ? -22.850 -0.203 -0.504 1.00 85.81 98 HIS A O 1
ATOM 785 N N . GLU A 1 99 ? -21.356 0.583 -1.975 1.00 85.69 99 GLU A N 1
ATOM 786 C CA . GLU A 1 99 ? -22.349 1.209 -2.855 1.00 85.69 99 GLU A CA 1
ATOM 787 C C . GLU A 1 99 ? -22.642 0.376 -4.116 1.00 85.69 99 GLU A C 1
ATOM 789 O O . GLU A 1 99 ? -23.396 0.831 -4.978 1.00 85.69 99 GLU A O 1
ATOM 794 N N . GLU A 1 100 ? -22.024 -0.805 -4.257 1.00 85.31 100 GLU A N 1
ATOM 795 C CA . GLU A 1 100 ? -22.162 -1.736 -5.394 1.00 85.31 100 GLU A CA 1
ATOM 796 C C . GLU A 1 100 ? -22.004 -1.064 -6.773 1.00 85.31 100 GLU A C 1
ATOM 798 O O . GLU A 1 100 ? -22.598 -1.467 -7.779 1.00 85.31 100 GLU A O 1
ATOM 803 N N . ARG A 1 101 ? -21.196 0.001 -6.842 1.00 87.88 101 ARG A N 1
ATOM 804 C CA . ARG A 1 101 ? -21.035 0.832 -8.043 1.00 87.88 101 ARG A CA 1
ATOM 805 C C . ARG A 1 101 ? -19.601 0.814 -8.566 1.00 87.88 101 ARG A C 1
ATOM 807 O O . ARG A 1 101 ? -18.662 0.640 -7.792 1.00 87.88 101 ARG A O 1
ATOM 814 N N . PRO A 1 102 ? -19.389 1.074 -9.870 1.00 89.00 102 PRO A N 1
ATOM 815 C CA . PRO A 1 102 ? -18.046 1.099 -10.427 1.00 89.00 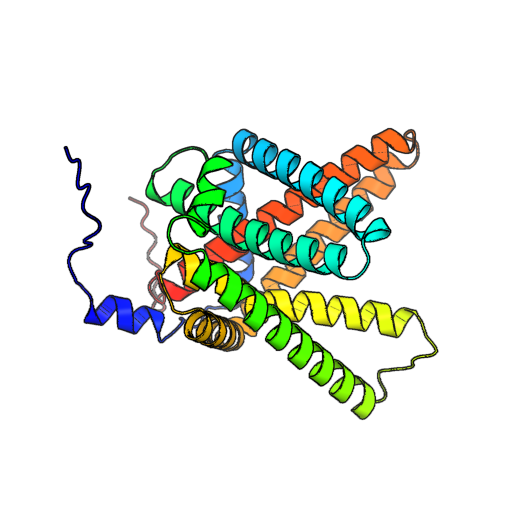102 PRO A CA 1
ATOM 816 C C . PRO A 1 102 ? -17.159 2.152 -9.734 1.00 89.00 102 PRO A C 1
ATOM 818 O O . PRO A 1 102 ? -17.605 3.294 -9.561 1.00 89.00 102 PRO A O 1
ATOM 821 N N . PRO A 1 103 ? -15.894 1.825 -9.414 1.00 90.69 103 PRO A N 1
ATOM 822 C CA . PRO A 1 103 ? -14.978 2.759 -8.775 1.00 90.69 103 PRO A CA 1
ATOM 823 C C . PRO A 1 103 ? -14.612 3.897 -9.733 1.00 90.69 103 PRO A C 1
ATOM 825 O O . PRO A 1 103 ? -14.373 3.693 -10.928 1.00 90.69 103 PRO A O 1
ATOM 828 N N . GLY A 1 104 ? -14.555 5.116 -9.209 1.00 89.19 104 GLY A N 1
ATOM 829 C CA . GLY A 1 104 ? -14.260 6.328 -9.966 1.00 89.19 104 GLY A CA 1
ATOM 830 C C . GLY A 1 104 ? -13.069 7.091 -9.401 1.00 89.19 104 GLY A C 1
ATOM 831 O O . GLY A 1 104 ? -12.855 7.128 -8.195 1.00 89.19 104 GLY A O 1
ATOM 832 N N . ILE A 1 105 ? -12.328 7.795 -10.264 1.00 89.56 105 ILE A N 1
ATOM 833 C CA . ILE A 1 105 ? -11.191 8.626 -9.829 1.00 89.56 105 ILE A CA 1
ATOM 834 C C . ILE A 1 105 ? -11.615 9.707 -8.820 1.00 89.56 105 ILE A C 1
ATOM 836 O O . ILE A 1 105 ? -10.855 10.038 -7.919 1.00 89.56 105 ILE A O 1
ATOM 840 N N . GLY A 1 106 ? -12.845 10.224 -8.934 1.00 89.06 106 GLY A N 1
ATOM 841 C CA . GLY A 1 106 ? -13.389 11.224 -8.012 1.00 89.06 106 GLY A CA 1
ATOM 842 C C . GLY A 1 106 ? -13.500 10.717 -6.573 1.00 89.06 106 GLY A C 1
ATOM 843 O O . GLY A 1 106 ? -13.249 11.477 -5.648 1.00 89.06 106 GLY A O 1
ATOM 844 N N . GLN A 1 107 ? -13.777 9.424 -6.382 1.00 90.19 107 GLN A N 1
ATOM 845 C CA . GLN A 1 107 ? -13.878 8.815 -5.051 1.00 90.19 107 GLN A CA 1
ATOM 846 C C . GLN A 1 107 ? -12.530 8.800 -4.323 1.00 90.19 107 GLN A C 1
ATOM 848 O O . GLN A 1 107 ? -12.488 8.881 -3.102 1.00 90.19 107 GLN A O 1
ATOM 853 N N . MET A 1 108 ? -11.412 8.785 -5.057 1.00 92.44 108 MET A N 1
ATOM 854 C CA . MET A 1 108 ? -10.084 8.870 -4.445 1.00 92.44 108 MET A CA 1
ATOM 855 C C . MET A 1 108 ? -9.853 10.206 -3.730 1.00 92.44 108 MET A C 1
ATOM 857 O O . MET A 1 108 ? -9.081 10.257 -2.780 1.00 92.44 108 MET A O 1
ATOM 861 N N . PHE A 1 109 ? -10.515 11.285 -4.164 1.00 92.69 109 PHE A N 1
ATOM 862 C CA . PHE A 1 109 ? -10.379 12.611 -3.554 1.00 92.69 109 PHE A CA 1
ATOM 863 C C . PHE A 1 109 ? -11.161 12.764 -2.248 1.00 92.69 109 PHE A C 1
ATOM 865 O O . PHE A 1 109 ? -10.908 13.719 -1.518 1.00 92.69 109 PHE A O 1
ATOM 872 N N . LEU A 1 110 ? -12.043 11.818 -1.913 1.00 90.44 110 LEU A N 1
ATOM 873 C CA . LEU A 1 110 ? -12.805 11.840 -0.661 1.00 90.44 110 LEU A CA 1
ATOM 874 C C . LEU A 1 110 ? -11.893 11.762 0.570 1.00 90.44 110 LEU A C 1
ATOM 876 O O . LEU A 1 110 ? -12.229 12.302 1.615 1.00 90.44 110 LEU A O 1
ATOM 880 N N . ILE A 1 111 ? -10.682 11.208 0.433 1.00 90.06 111 ILE A N 1
ATOM 881 C CA . ILE A 1 111 ? -9.672 11.215 1.506 1.00 90.06 111 ILE A CA 1
ATOM 882 C C . ILE A 1 111 ? -9.200 12.630 1.891 1.00 90.06 111 ILE A C 1
ATOM 884 O O . ILE A 1 111 ? -8.534 12.797 2.907 1.00 90.06 111 ILE A O 1
ATOM 888 N N . LEU A 1 112 ? -9.483 13.639 1.058 1.00 91.19 112 LEU A N 1
ATOM 889 C CA . LEU A 1 112 ? -9.150 15.044 1.301 1.00 91.19 112 LEU A CA 1
ATOM 890 C C . LEU A 1 112 ? -10.370 15.864 1.739 1.00 91.19 112 LEU A C 1
ATOM 892 O O . LEU A 1 112 ? -10.205 16.996 2.195 1.00 91.19 112 LEU A O 1
ATOM 896 N N . GLU A 1 113 ? -11.586 15.336 1.589 1.00 90.00 113 GLU A N 1
ATOM 897 C CA . GLU A 1 113 ? -12.813 16.057 1.914 1.00 90.00 113 GLU A CA 1
ATOM 898 C C . GLU A 1 113 ? -12.952 16.177 3.434 1.00 90.00 113 GLU A C 1
ATOM 900 O O . GLU A 1 113 ? -13.184 15.201 4.136 1.00 90.00 113 GLU A O 1
ATOM 905 N N . GLY A 1 114 ? -12.709 17.378 3.964 1.00 83.94 114 GLY A N 1
ATOM 906 C CA . GLY A 1 114 ? -12.719 17.630 5.409 1.00 83.94 114 GLY A CA 1
ATOM 907 C C . GLY A 1 114 ? -11.534 17.038 6.186 1.00 83.94 114 GLY A C 1
ATOM 908 O O . GLY A 1 114 ? -11.355 17.415 7.337 1.00 83.94 114 GLY A O 1
ATOM 909 N N . LYS A 1 115 ? -10.694 16.200 5.556 1.00 89.75 115 LYS A N 1
ATOM 910 C CA . LYS A 1 115 ? -9.604 15.436 6.200 1.00 89.75 115 LYS A CA 1
ATOM 911 C C . LYS A 1 115 ? -8.183 15.883 5.814 1.00 89.75 115 LYS A C 1
ATOM 913 O O . LYS A 1 115 ? -7.221 15.113 5.858 1.00 89.75 115 LYS A O 1
ATOM 918 N N . VAL A 1 116 ? -8.015 17.133 5.366 1.00 91.38 116 VAL A N 1
ATOM 919 C CA . VAL A 1 116 ? -6.708 17.651 4.897 1.00 91.38 116 VAL A CA 1
ATOM 920 C C . VAL A 1 116 ? -5.660 17.640 6.014 1.00 91.38 116 VAL A C 1
ATOM 922 O O . VAL A 1 116 ? -4.486 17.363 5.757 1.00 91.38 116 VAL A O 1
ATOM 925 N N . PHE A 1 117 ? -6.064 17.939 7.250 1.00 92.44 117 PHE A N 1
ATOM 926 C CA . PHE A 1 117 ? -5.150 17.942 8.388 1.00 92.44 117 PHE A CA 1
ATOM 927 C C . PHE A 1 117 ? -4.654 16.526 8.700 1.00 92.44 117 PHE A C 1
ATOM 929 O O . PHE A 1 117 ? -3.449 16.314 8.826 1.00 92.44 117 PHE A O 1
ATOM 936 N N . GLU A 1 118 ? -5.564 15.558 8.738 1.00 93.25 118 GLU A N 1
ATOM 937 C CA . GLU A 1 118 ? -5.311 14.135 8.946 1.00 93.25 118 GLU A CA 1
ATOM 938 C C . GLU A 1 118 ? -4.398 13.594 7.850 1.00 93.25 118 GLU A C 1
ATOM 940 O O . GLU A 1 118 ? -3.434 12.892 8.145 1.00 93.25 118 GLU A O 1
ATOM 945 N N . PHE A 1 119 ? -4.633 13.994 6.597 1.00 92.81 119 PHE A N 1
ATOM 946 C CA . PHE A 1 119 ? -3.782 13.635 5.468 1.00 92.81 119 PHE A CA 1
ATOM 947 C C . PHE A 1 119 ? -2.341 1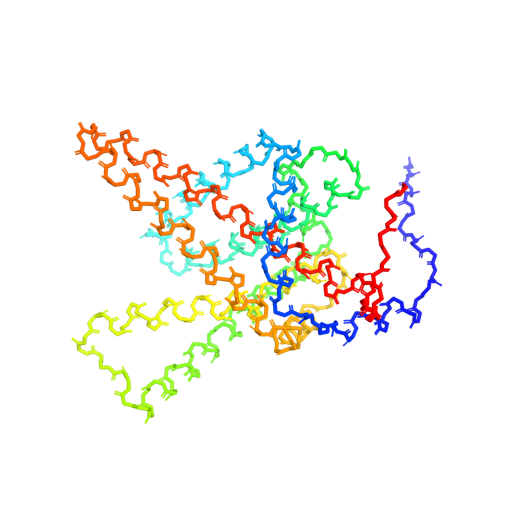4.128 5.650 1.00 92.81 119 PHE A C 1
ATOM 949 O O . PHE A 1 119 ? -1.393 13.354 5.503 1.00 92.81 119 PHE A O 1
ATOM 956 N N . ILE A 1 120 ? -2.155 15.410 5.983 1.00 93.69 120 ILE A N 1
ATOM 957 C CA . ILE A 1 120 ? -0.821 15.996 6.186 1.00 93.69 120 ILE A CA 1
ATOM 958 C C . ILE A 1 120 ? -0.136 15.364 7.401 1.00 93.69 120 ILE A C 1
ATOM 960 O O . ILE A 1 120 ? 1.047 15.026 7.339 1.00 93.69 120 ILE A O 1
ATOM 964 N N . LEU A 1 121 ? -0.867 15.184 8.500 1.00 94.31 121 LEU A N 1
ATOM 965 C CA . LEU A 1 121 ? -0.332 14.583 9.714 1.00 94.31 121 LEU A CA 1
ATOM 966 C C . LEU A 1 121 ? 0.086 13.129 9.467 1.00 94.31 121 LEU A C 1
ATOM 968 O O . LEU A 1 121 ? 1.204 12.754 9.820 1.00 94.31 121 LEU A O 1
ATOM 972 N N . LEU A 1 122 ? -0.757 12.334 8.804 1.00 93.94 122 LEU A N 1
ATOM 973 C CA . LEU A 1 122 ? -0.440 10.959 8.429 1.00 93.94 122 LEU A CA 1
ATOM 974 C C . LEU A 1 122 ? 0.790 10.902 7.520 1.00 93.94 122 LEU A C 1
ATOM 976 O O . LEU A 1 122 ? 1.672 10.082 7.754 1.00 93.94 122 LEU A O 1
ATOM 980 N N . LEU A 1 123 ? 0.901 11.795 6.533 1.00 93.50 123 LEU A N 1
ATOM 981 C CA . LEU A 1 123 ? 2.072 11.875 5.658 1.00 93.50 123 LEU A CA 1
ATOM 982 C C . LEU A 1 123 ? 3.368 12.084 6.451 1.00 93.50 123 LEU A C 1
ATOM 984 O O . LEU A 1 123 ? 4.354 11.381 6.227 1.00 93.50 123 LEU A O 1
ATOM 988 N N . ILE A 1 124 ? 3.363 13.039 7.384 1.00 92.62 124 ILE A N 1
ATOM 989 C CA . ILE A 1 124 ? 4.520 13.348 8.231 1.00 92.62 124 ILE A CA 1
ATOM 990 C C . ILE A 1 124 ? 4.871 12.141 9.105 1.00 92.62 124 ILE A C 1
ATOM 992 O O . ILE A 1 124 ? 6.035 11.741 9.171 1.00 92.62 124 ILE A O 1
ATOM 996 N N . LEU A 1 125 ? 3.876 11.535 9.756 1.00 93.19 125 LEU A N 1
ATOM 997 C CA . LEU A 1 125 ? 4.095 10.392 10.638 1.00 93.19 125 LEU A CA 1
ATOM 998 C C . LEU A 1 125 ? 4.596 9.162 9.873 1.00 93.19 125 LEU A C 1
ATOM 1000 O O . LEU A 1 125 ? 5.548 8.526 10.319 1.00 93.19 125 LEU A O 1
ATOM 1004 N N . LEU A 1 126 ? 4.025 8.860 8.703 1.00 91.44 126 LEU A N 1
ATOM 1005 C CA . LEU A 1 126 ? 4.482 7.769 7.840 1.00 91.44 126 LEU A CA 1
ATOM 1006 C C . LEU A 1 126 ? 5.912 7.996 7.353 1.00 91.44 126 LEU A C 1
ATOM 1008 O O . LEU A 1 126 ? 6.704 7.056 7.353 1.00 91.44 126 LEU A O 1
ATOM 1012 N N . PHE A 1 127 ? 6.268 9.232 6.992 1.00 88.88 127 PHE A N 1
ATOM 1013 C CA . PHE A 1 127 ? 7.636 9.572 6.607 1.00 88.88 127 PHE A CA 1
ATOM 1014 C C . PHE A 1 127 ? 8.629 9.273 7.740 1.00 88.88 127 PHE A C 1
ATOM 1016 O O . PHE A 1 127 ? 9.623 8.577 7.523 1.00 88.88 127 PHE A O 1
ATOM 1023 N N . PHE A 1 128 ? 8.347 9.739 8.962 1.00 90.38 128 PHE A N 1
ATOM 1024 C CA . PHE A 1 128 ? 9.217 9.481 10.112 1.00 90.38 128 PHE A CA 1
ATOM 1025 C C . PHE A 1 128 ? 9.235 8.007 10.524 1.00 90.38 128 PHE A C 1
ATOM 1027 O O . PHE A 1 128 ? 10.307 7.489 10.833 1.00 90.38 128 PHE A O 1
ATOM 1034 N N . ALA A 1 129 ? 8.096 7.313 10.491 1.00 89.19 129 ALA A N 1
ATOM 1035 C CA . ALA A 1 129 ? 8.016 5.888 10.802 1.00 89.19 129 ALA A CA 1
ATOM 1036 C C . ALA A 1 129 ? 8.825 5.050 9.801 1.00 89.19 129 ALA A C 1
ATOM 1038 O O . ALA A 1 129 ? 9.626 4.204 10.202 1.00 89.19 129 ALA A O 1
ATOM 1039 N N . ALA A 1 130 ? 8.689 5.331 8.503 1.00 87.12 130 ALA A N 1
ATOM 1040 C CA . ALA A 1 130 ? 9.451 4.658 7.458 1.00 87.12 130 ALA A CA 1
ATOM 1041 C C . ALA A 1 130 ? 10.959 4.951 7.571 1.00 87.12 130 ALA A C 1
ATOM 1043 O O . ALA A 1 130 ? 11.773 4.034 7.432 1.00 87.12 130 ALA A O 1
ATOM 1044 N N . ALA A 1 131 ? 11.344 6.195 7.881 1.00 87.88 131 ALA A N 1
ATOM 1045 C CA . ALA A 1 131 ? 12.739 6.571 8.111 1.00 87.88 131 ALA A CA 1
ATOM 1046 C C . ALA A 1 131 ? 13.334 5.888 9.356 1.00 87.88 131 ALA A C 1
ATOM 1048 O O . ALA A 1 131 ? 14.441 5.352 9.295 1.00 87.88 131 ALA A O 1
ATOM 1049 N N . ALA A 1 132 ? 12.593 5.853 10.467 1.00 89.38 132 ALA A N 1
ATOM 1050 C CA . ALA A 1 132 ? 13.001 5.174 11.695 1.00 89.38 132 ALA A CA 1
ATOM 1051 C C . ALA A 1 132 ? 13.177 3.665 11.473 1.00 89.38 132 ALA A C 1
ATOM 1053 O O . ALA A 1 132 ? 14.174 3.085 11.908 1.00 89.38 132 ALA A O 1
ATOM 1054 N N . TRP A 1 133 ? 12.257 3.039 10.735 1.00 88.38 133 TRP A N 1
ATOM 1055 C CA . TRP A 1 133 ? 12.366 1.632 10.358 1.00 88.38 133 TRP A CA 1
ATOM 1056 C C . TRP A 1 133 ? 13.575 1.364 9.454 1.00 88.38 133 TRP A C 1
ATOM 1058 O O . TRP A 1 133 ? 14.325 0.417 9.683 1.00 88.38 133 TRP A O 1
ATOM 1068 N N . GLY A 1 134 ? 13.828 2.238 8.476 1.00 86.19 134 GLY A N 1
ATOM 1069 C CA . GLY A 1 134 ? 15.020 2.165 7.628 1.00 86.19 134 GLY A CA 1
ATOM 1070 C C . GLY A 1 134 ? 16.318 2.257 8.431 1.00 86.19 134 GLY A C 1
ATOM 1071 O O . GLY A 1 134 ? 17.233 1.461 8.223 1.00 86.19 134 GLY A O 1
ATOM 1072 N N . TYR A 1 135 ? 16.376 3.168 9.405 1.00 87.44 135 TYR A N 1
ATOM 1073 C CA . TYR A 1 135 ? 17.518 3.295 10.309 1.00 87.44 135 TYR A CA 1
ATOM 1074 C C . TYR A 1 135 ? 17.730 2.037 11.165 1.00 87.44 135 TYR A C 1
ATOM 1076 O O . TYR A 1 135 ? 18.864 1.580 11.324 1.00 87.44 135 TYR A O 1
ATOM 1084 N N . LEU A 1 136 ? 16.649 1.438 11.676 1.00 89.00 136 LEU A N 1
ATOM 1085 C CA . LEU A 1 136 ? 16.715 0.192 12.438 1.00 89.00 136 LEU A CA 1
ATOM 1086 C C . LEU A 1 136 ? 17.249 -0.966 11.583 1.00 89.00 136 LEU A C 1
ATOM 1088 O O . LEU A 1 136 ? 18.176 -1.657 12.004 1.00 89.00 136 LEU A O 1
ATOM 1092 N N . LEU A 1 137 ? 16.708 -1.152 10.373 1.00 85.88 137 LEU A N 1
ATOM 1093 C CA . LEU A 1 137 ? 17.167 -2.185 9.440 1.00 85.88 137 LEU A CA 1
ATOM 1094 C C . LEU A 1 137 ? 18.644 -2.008 9.078 1.00 85.88 137 LEU A C 1
ATOM 1096 O O . LEU A 1 137 ? 19.395 -2.984 9.071 1.00 85.88 137 LEU A O 1
ATOM 1100 N N . TYR A 1 138 ? 19.076 -0.769 8.836 1.00 84.56 138 TYR A N 1
ATOM 1101 C CA . TYR A 1 138 ? 20.485 -0.442 8.618 1.00 84.56 138 TYR A CA 1
ATOM 1102 C C . TYR A 1 138 ? 21.356 -0.847 9.820 1.00 84.56 138 TYR A C 1
ATOM 1104 O O . TYR A 1 138 ? 22.395 -1.490 9.652 1.00 84.56 138 TYR A O 1
ATOM 1112 N N . GLY A 1 139 ? 20.917 -0.530 11.043 1.00 85.75 139 GLY A N 1
ATOM 1113 C CA . GLY A 1 139 ? 21.606 -0.913 12.276 1.00 85.75 139 GLY A CA 1
ATOM 1114 C C . GLY A 1 139 ? 21.737 -2.431 12.445 1.00 85.75 139 GLY A C 1
ATOM 1115 O O . GLY A 1 139 ? 22.830 -2.922 12.732 1.00 85.75 139 GLY A O 1
ATOM 1116 N N . ILE A 1 140 ? 20.654 -3.177 12.204 1.00 85.88 140 ILE A N 1
ATOM 1117 C CA . ILE A 1 140 ? 20.630 -4.647 12.271 1.00 85.88 140 ILE A CA 1
ATOM 1118 C C . ILE A 1 140 ? 21.578 -5.249 11.231 1.00 85.88 140 ILE A C 1
ATOM 1120 O O . ILE A 1 140 ? 22.423 -6.079 11.565 1.00 85.88 140 ILE A O 1
ATOM 1124 N N . ALA A 1 141 ? 21.484 -4.808 9.977 1.00 84.56 141 ALA A N 1
ATOM 1125 C CA . ALA A 1 141 ? 22.318 -5.318 8.894 1.00 84.56 141 ALA A CA 1
ATOM 1126 C C . ALA A 1 141 ? 23.813 -5.065 9.146 1.00 84.56 141 ALA A C 1
ATOM 1128 O O . ALA A 1 141 ? 24.644 -5.937 8.880 1.00 84.56 141 ALA A O 1
ATOM 1129 N N . ARG A 1 142 ? 24.159 -3.905 9.721 1.00 82.62 142 ARG A N 1
ATOM 1130 C CA . ARG A 1 142 ? 25.531 -3.591 10.136 1.00 82.62 142 ARG A CA 1
ATOM 1131 C C . ARG A 1 142 ? 26.004 -4.477 11.290 1.00 82.62 142 ARG A C 1
ATOM 1133 O O . ARG A 1 142 ? 27.133 -4.956 11.247 1.00 82.62 142 ARG A O 1
ATOM 1140 N N . ALA A 1 143 ? 25.166 -4.706 12.302 1.00 85.44 143 ALA A N 1
ATOM 1141 C CA . ALA A 1 143 ? 25.511 -5.536 13.458 1.00 85.44 143 ALA A CA 1
ATOM 1142 C C . ALA A 1 143 ? 25.726 -7.012 13.082 1.00 85.44 143 ALA A C 1
ATOM 1144 O O . ALA A 1 143 ? 26.622 -7.661 13.615 1.00 85.44 143 ALA A O 1
ATOM 1145 N N . LEU A 1 144 ? 24.939 -7.523 12.133 1.00 83.81 144 LEU A N 1
ATOM 1146 C CA . LEU A 1 144 ? 25.042 -8.895 11.629 1.00 83.81 144 LEU A CA 1
ATOM 1147 C C . LEU A 1 144 ? 26.153 -9.083 10.579 1.00 83.81 144 LEU A C 1
ATOM 1149 O O . LEU A 1 144 ? 26.341 -10.192 10.088 1.00 83.81 144 LEU A O 1
ATOM 1153 N N . GLY A 1 145 ? 26.874 -8.019 10.203 1.00 81.12 145 GLY A N 1
ATOM 1154 C CA . GLY A 1 145 ? 27.894 -8.071 9.148 1.00 81.12 145 GLY A CA 1
ATOM 1155 C C . GLY A 1 145 ? 27.330 -8.363 7.751 1.00 81.12 145 GLY A C 1
ATOM 1156 O O . GLY A 1 145 ? 28.079 -8.746 6.857 1.00 81.12 145 GLY A O 1
ATOM 1157 N N . LEU A 1 146 ? 26.018 -8.194 7.561 1.00 73.31 146 LEU A N 1
ATOM 1158 C CA . LEU A 1 146 ? 25.310 -8.457 6.303 1.00 73.31 146 LEU A CA 1
ATOM 1159 C C . LEU A 1 146 ? 25.411 -7.281 5.323 1.00 73.31 146 LEU A C 1
ATOM 1161 O O . LEU A 1 146 ? 25.167 -7.451 4.130 1.00 73.31 146 LEU A O 1
ATOM 1165 N N . TRP A 1 147 ? 25.777 -6.091 5.811 1.00 68.06 147 TRP A N 1
ATOM 1166 C CA . TRP A 1 147 ? 25.957 -4.903 4.982 1.00 68.06 147 TRP A CA 1
ATOM 1167 C C . TRP A 1 147 ? 27.425 -4.721 4.586 1.00 68.06 147 TRP A C 1
ATOM 1169 O O . TRP A 1 147 ? 28.271 -4.422 5.431 1.00 68.06 147 TRP A O 1
ATOM 1179 N N . ASN A 1 148 ? 27.715 -4.805 3.285 1.00 68.62 148 ASN A N 1
ATOM 1180 C CA . ASN A 1 148 ? 28.967 -4.321 2.710 1.00 68.62 148 ASN A CA 1
ATOM 1181 C C . ASN A 1 148 ? 28.677 -3.098 1.818 1.00 68.62 148 ASN A C 1
ATOM 1183 O O . ASN A 1 148 ? 28.152 -3.270 0.722 1.00 68.62 148 ASN A O 1
ATOM 1187 N N . PRO A 1 149 ? 29.024 -1.870 2.245 1.00 61.28 149 PRO A N 1
ATOM 1188 C CA . PRO A 1 149 ? 28.715 -0.648 1.494 1.00 61.28 149 PRO A CA 1
ATOM 1189 C C . PRO A 1 149 ? 29.509 -0.527 0.181 1.00 61.28 149 PRO A C 1
ATOM 1191 O O . PRO A 1 149 ? 29.321 0.420 -0.574 1.00 61.28 149 PRO A O 1
ATOM 1194 N N . LEU A 1 150 ? 30.420 -1.468 -0.093 1.00 57.72 150 LEU A N 1
ATOM 1195 C CA . LEU A 1 150 ? 31.158 -1.569 -1.352 1.00 57.72 150 LEU A CA 1
ATOM 1196 C C . LEU A 1 150 ? 30.496 -2.529 -2.355 1.00 57.72 150 LEU A C 1
ATOM 1198 O O . LEU A 1 150 ? 30.928 -2.585 -3.506 1.00 57.72 150 LEU A O 1
ATOM 1202 N N . SER A 1 151 ? 29.463 -3.285 -1.960 1.00 69.56 151 SER A N 1
ATOM 1203 C CA . SER A 1 151 ? 28.682 -4.112 -2.880 1.00 69.56 151 SER A CA 1
ATOM 1204 C C . SER A 1 151 ? 27.334 -3.453 -3.171 1.00 69.56 151 SER A C 1
ATOM 1206 O O . SER A 1 151 ? 26.399 -3.537 -2.384 1.00 69.56 151 SER A O 1
ATOM 1208 N N . GLY A 1 152 ? 27.183 -2.867 -4.364 1.00 68.56 152 GLY A N 1
ATOM 1209 C CA . GLY A 1 152 ? 25.913 -2.249 -4.782 1.00 68.56 152 GLY A CA 1
ATOM 1210 C C . GLY A 1 152 ? 24.700 -3.198 -4.742 1.00 68.56 152 GLY A C 1
ATOM 1211 O O . GLY A 1 152 ? 23.563 -2.749 -4.662 1.00 68.56 152 GLY A O 1
ATOM 1212 N N . MET A 1 153 ? 24.924 -4.518 -4.732 1.00 71.44 153 MET A N 1
ATOM 1213 C CA . MET A 1 153 ? 23.870 -5.523 -4.535 1.00 71.44 153 MET A CA 1
ATOM 1214 C C . MET A 1 153 ? 23.305 -5.553 -3.106 1.00 71.44 153 MET A C 1
ATOM 1216 O O . MET A 1 153 ? 22.118 -5.829 -2.941 1.00 71.44 153 MET A O 1
ATOM 1220 N N . ALA A 1 154 ? 24.119 -5.272 -2.080 1.00 71.12 154 ALA A N 1
ATOM 1221 C CA . ALA A 1 154 ? 23.646 -5.238 -0.695 1.00 71.12 154 ALA A CA 1
ATOM 1222 C C . ALA A 1 154 ? 22.691 -4.057 -0.476 1.00 71.12 154 ALA A C 1
ATOM 1224 O O . ALA A 1 154 ? 21.632 -4.234 0.123 1.00 71.12 154 ALA A O 1
ATOM 1225 N N . ASP A 1 155 ? 23.010 -2.893 -1.044 1.00 72.69 155 ASP A N 1
ATOM 1226 C CA . ASP A 1 155 ? 22.167 -1.698 -0.945 1.00 72.69 155 ASP A CA 1
ATOM 1227 C C . ASP A 1 155 ? 20.808 -1.898 -1.642 1.00 72.69 155 ASP A C 1
ATOM 1229 O O . ASP A 1 155 ? 19.768 -1.544 -1.086 1.00 72.69 155 ASP A O 1
ATOM 1233 N N . ILE A 1 156 ? 20.791 -2.531 -2.826 1.00 74.19 156 ILE A N 1
ATOM 1234 C CA . ILE A 1 156 ? 19.547 -2.863 -3.549 1.00 74.19 156 ILE A CA 1
ATOM 1235 C C . ILE A 1 156 ? 18.687 -3.831 -2.733 1.00 74.19 156 ILE A C 1
ATOM 1237 O O . ILE A 1 156 ? 17.484 -3.615 -2.581 1.00 74.19 156 ILE A O 1
ATOM 1241 N N . PHE A 1 157 ? 19.290 -4.891 -2.193 1.00 75.19 157 PHE A N 1
ATOM 1242 C CA . PHE A 1 157 ? 18.572 -5.860 -1.370 1.00 75.19 157 PHE A CA 1
ATOM 1243 C C . PHE A 1 157 ? 17.975 -5.206 -0.118 1.00 75.19 157 PHE A C 1
ATOM 1245 O O . PHE A 1 157 ? 16.805 -5.424 0.194 1.00 75.19 157 PHE A O 1
ATOM 1252 N N . MET A 1 158 ? 18.748 -4.359 0.566 1.00 78.31 158 MET A N 1
ATOM 1253 C CA . MET A 1 158 ? 18.291 -3.638 1.755 1.00 78.31 158 MET A CA 1
ATOM 1254 C C . MET A 1 158 ? 17.172 -2.646 1.441 1.00 78.31 158 MET A C 1
ATOM 1256 O O . MET A 1 158 ? 16.222 -2.545 2.215 1.00 78.31 158 MET A O 1
ATOM 1260 N N . PHE A 1 159 ? 17.238 -1.960 0.298 1.00 76.25 159 PHE A N 1
ATOM 1261 C CA . PHE A 1 159 ? 16.158 -1.089 -0.161 1.00 76.25 159 PHE A CA 1
ATOM 1262 C C . PHE A 1 159 ? 14.865 -1.869 -0.425 1.00 76.25 159 PHE A C 1
ATOM 1264 O O . PHE A 1 159 ? 13.800 -1.459 0.033 1.00 76.25 159 PHE A O 1
ATOM 1271 N N . LEU A 1 160 ? 14.949 -3.012 -1.114 1.00 75.31 160 LEU A N 1
ATOM 1272 C CA . LEU A 1 160 ? 13.789 -3.870 -1.380 1.00 75.31 160 LEU A CA 1
ATOM 1273 C C . LEU A 1 160 ? 13.185 -4.421 -0.086 1.00 75.31 160 LEU A C 1
ATOM 1275 O O . LEU A 1 160 ? 11.968 -4.385 0.089 1.00 75.31 160 LEU A O 1
ATOM 1279 N N . LEU A 1 161 ? 14.028 -4.886 0.838 1.00 79.62 161 LEU A N 1
ATOM 1280 C CA . LEU A 1 161 ? 13.588 -5.372 2.142 1.00 79.62 161 LEU A CA 1
ATOM 1281 C C . LEU A 1 161 ? 12.894 -4.265 2.944 1.00 79.62 161 LEU A C 1
ATOM 1283 O O . LEU A 1 161 ? 11.825 -4.494 3.509 1.00 79.62 161 LEU A O 1
ATOM 1287 N N . TRP A 1 162 ? 13.469 -3.061 2.973 1.00 83.25 162 TRP A N 1
ATOM 1288 C CA . TRP A 1 162 ? 12.852 -1.902 3.614 1.00 83.25 162 TRP A CA 1
ATOM 1289 C C . TRP A 1 162 ? 11.502 -1.567 2.982 1.00 83.25 162 TRP A C 1
ATOM 1291 O O . TRP A 1 162 ? 10.515 -1.457 3.700 1.00 83.25 162 TRP A O 1
ATOM 1301 N N . PHE A 1 163 ? 11.428 -1.478 1.654 1.00 76.25 163 PHE A N 1
ATOM 1302 C CA . PHE A 1 163 ? 10.192 -1.145 0.951 1.00 76.25 16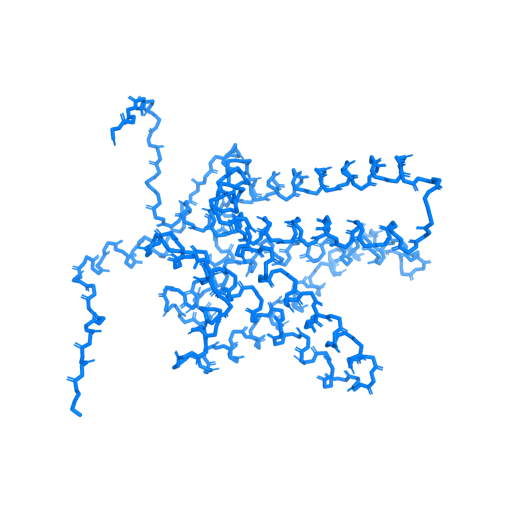3 PHE A CA 1
ATOM 1303 C C . PHE A 1 163 ? 9.070 -2.147 1.261 1.00 76.25 163 PHE A C 1
ATOM 1305 O O . PHE A 1 163 ? 7.975 -1.746 1.653 1.00 76.25 163 PHE A O 1
ATOM 1312 N N . LEU A 1 164 ? 9.362 -3.450 1.166 1.00 76.25 164 LEU A N 1
ATOM 1313 C CA . LEU A 1 164 ? 8.393 -4.511 1.452 1.00 76.25 164 LEU A CA 1
ATOM 1314 C C . LEU A 1 164 ? 7.923 -4.481 2.908 1.00 76.25 164 LEU A C 1
ATOM 1316 O O . LEU A 1 164 ? 6.727 -4.562 3.175 1.00 76.25 164 LEU A O 1
ATOM 1320 N N . THR A 1 165 ? 8.850 -4.330 3.854 1.00 80.62 165 THR A N 1
ATOM 1321 C CA . THR A 1 165 ? 8.510 -4.343 5.284 1.00 80.62 165 THR A CA 1
ATOM 1322 C C . THR A 1 165 ? 7.776 -3.078 5.721 1.00 80.62 165 THR A C 1
ATOM 1324 O O . THR A 1 165 ? 6.852 -3.172 6.523 1.00 80.62 165 THR A O 1
ATOM 1327 N N . VAL A 1 166 ? 8.100 -1.907 5.162 1.00 82.69 166 VAL A N 1
ATOM 1328 C CA . VAL A 1 166 ? 7.327 -0.675 5.391 1.00 82.69 166 VAL A CA 1
ATOM 1329 C C . VAL A 1 166 ? 5.912 -0.817 4.843 1.00 82.69 166 VAL A C 1
ATOM 1331 O O . VAL A 1 166 ? 4.960 -0.476 5.542 1.00 82.69 166 VAL A O 1
ATOM 1334 N N . GLN A 1 167 ? 5.759 -1.339 3.624 1.00 79.44 167 GLN A N 1
ATOM 1335 C CA . GLN A 1 167 ? 4.442 -1.545 3.026 1.00 79.44 167 GLN A CA 1
ATOM 1336 C C . GLN A 1 167 ? 3.603 -2.537 3.841 1.00 79.44 167 GLN A C 1
ATOM 1338 O O . GLN A 1 167 ? 2.412 -2.309 4.024 1.00 79.44 167 GLN A O 1
ATOM 1343 N N . GLN A 1 168 ? 4.213 -3.598 4.374 1.00 82.75 168 GLN A N 1
ATOM 1344 C CA . GLN A 1 168 ? 3.528 -4.536 5.262 1.00 82.75 168 GLN A CA 1
ATOM 1345 C C . GLN A 1 168 ? 3.122 -3.879 6.584 1.00 82.75 168 GLN A C 1
ATOM 1347 O O . GLN A 1 168 ? 1.969 -3.997 6.969 1.00 82.75 168 GLN A O 1
ATOM 1352 N N . LEU A 1 169 ? 4.037 -3.166 7.251 1.00 84.81 169 LEU A N 1
ATOM 1353 C CA . LEU A 1 169 ? 3.804 -2.584 8.579 1.00 84.81 169 LEU A CA 1
ATOM 1354 C C . LEU A 1 169 ? 2.813 -1.416 8.571 1.00 84.81 169 LEU A C 1
ATOM 1356 O O . LEU A 1 169 ? 2.033 -1.256 9.510 1.00 84.81 169 LEU A O 1
ATOM 1360 N N . LEU A 1 170 ? 2.886 -0.567 7.545 1.00 87.75 170 LEU A N 1
ATOM 1361 C CA . LEU A 1 170 ? 2.172 0.711 7.480 1.00 87.75 170 LEU A CA 1
ATOM 1362 C C . LEU A 1 170 ? 1.079 0.734 6.405 1.00 87.75 170 LEU A C 1
ATOM 1364 O O . LEU A 1 170 ? 0.398 1.746 6.251 1.00 87.75 170 LEU A O 1
ATOM 1368 N N . GLY A 1 171 ? 0.900 -0.362 5.663 1.00 87.44 171 GLY A N 1
ATOM 1369 C CA . GLY A 1 171 ? -0.042 -0.447 4.546 1.00 87.44 171 GLY A CA 1
ATOM 1370 C C . GLY A 1 171 ? -1.503 -0.231 4.939 1.00 87.44 171 GLY A C 1
ATOM 1371 O O . GLY A 1 171 ? -2.282 0.223 4.104 1.00 87.44 171 GLY A O 1
ATOM 1372 N N . PHE A 1 172 ? -1.866 -0.488 6.201 1.00 92.31 172 PHE A N 1
ATOM 1373 C CA . PHE A 1 172 ? -3.227 -0.296 6.708 1.00 92.31 172 PHE A CA 1
ATOM 1374 C C . PHE A 1 172 ? -3.488 1.113 7.256 1.00 92.31 172 PHE A C 1
ATOM 1376 O O . PHE A 1 172 ? -4.638 1.519 7.393 1.00 92.31 172 PHE A O 1
ATOM 1383 N N . ALA A 1 173 ? -2.448 1.900 7.538 1.00 92.81 173 ALA A N 1
ATOM 1384 C CA . ALA A 1 173 ? -2.625 3.222 8.139 1.00 92.81 173 ALA A CA 1
ATOM 1385 C C . ALA A 1 173 ? -3.504 4.184 7.299 1.00 92.81 173 ALA A C 1
ATOM 1387 O O . ALA A 1 173 ? -4.332 4.882 7.890 1.00 92.81 173 ALA A O 1
ATOM 1388 N N . PRO A 1 174 ? -3.415 4.222 5.949 1.00 92.31 174 PRO A N 1
ATOM 1389 C CA . PRO A 1 174 ? -4.297 5.067 5.143 1.00 92.31 174 PRO A CA 1
ATOM 1390 C C . PRO A 1 174 ? -5.771 4.662 5.229 1.00 92.31 174 PRO A C 1
ATOM 1392 O O . PRO A 1 174 ? -6.628 5.535 5.316 1.00 92.31 174 PRO A O 1
ATOM 1395 N N . VAL A 1 175 ? -6.081 3.361 5.225 1.00 91.25 175 VAL A N 1
ATOM 1396 C CA . VAL A 1 175 ? -7.478 2.904 5.288 1.00 91.25 175 VAL A CA 1
ATOM 1397 C C . VAL A 1 175 ? -8.092 3.175 6.659 1.00 91.25 175 VAL A C 1
ATOM 1399 O O . VAL A 1 175 ? -9.202 3.689 6.733 1.00 91.25 175 VAL A O 1
ATOM 1402 N N . LEU A 1 176 ? -7.334 2.957 7.734 1.00 90.88 176 LEU A N 1
ATOM 1403 C CA . LEU A 1 176 ? -7.775 3.274 9.093 1.00 90.88 176 LEU A CA 1
ATOM 1404 C C . LEU A 1 176 ? -8.029 4.781 9.266 1.00 90.88 176 LEU A C 1
ATOM 1406 O O . LEU A 1 176 ? -9.060 5.181 9.787 1.00 90.88 176 LEU A O 1
ATOM 1410 N N . THR A 1 177 ? -7.147 5.634 8.741 1.00 92.12 177 THR A N 1
ATOM 1411 C CA . THR A 1 177 ? -7.318 7.093 8.871 1.00 92.12 177 THR A CA 1
ATOM 1412 C C . THR A 1 177 ? -8.497 7.614 8.042 1.00 92.12 177 THR A C 1
ATOM 1414 O O . THR A 1 177 ? -9.304 8.406 8.518 1.00 92.12 177 THR A O 1
ATOM 1417 N N . PHE A 1 178 ? -8.601 7.215 6.769 1.00 91.19 178 PHE A N 1
ATOM 1418 C CA . PHE A 1 178 ? -9.550 7.857 5.852 1.00 91.19 178 PHE A CA 1
ATOM 1419 C C . PHE A 1 178 ? -10.915 7.179 5.788 1.00 91.19 178 PHE A C 1
ATOM 1421 O O . PHE A 1 178 ? -11.886 7.873 5.490 1.00 91.19 178 PHE A O 1
ATOM 1428 N N . ILE A 1 179 ? -10.997 5.873 6.054 1.00 88.56 179 ILE A N 1
ATOM 1429 C CA . ILE A 1 179 ? -12.259 5.118 6.014 1.00 88.56 179 ILE A CA 1
ATOM 1430 C C . ILE A 1 179 ? -12.839 4.941 7.417 1.00 88.56 179 ILE A C 1
ATOM 1432 O O . ILE A 1 179 ? -14.039 5.100 7.581 1.00 88.56 179 ILE A O 1
ATOM 1436 N N . GLN A 1 180 ? -12.001 4.655 8.420 1.00 85.62 180 GLN A N 1
ATOM 1437 C CA . GLN A 1 180 ? -12.457 4.431 9.804 1.00 85.62 180 GLN A CA 1
ATOM 1438 C C . GLN A 1 180 ? -12.410 5.673 10.687 1.00 85.62 180 GLN A C 1
ATOM 1440 O O . GLN A 1 180 ? -12.736 5.588 11.863 1.00 85.62 180 GLN A O 1
ATOM 1445 N N . ASP A 1 181 ? -12.000 6.820 10.142 1.00 86.75 181 ASP A N 1
ATOM 1446 C CA . ASP A 1 181 ? -11.917 8.073 10.900 1.00 86.75 181 ASP A CA 1
ATOM 1447 C C . ASP A 1 181 ? -11.006 7.998 12.143 1.00 86.75 181 ASP A C 1
ATOM 1449 O O . ASP A 1 181 ? -11.108 8.804 13.069 1.00 86.75 181 ASP A O 1
ATOM 1453 N N . GLU A 1 182 ? -10.048 7.066 12.139 1.00 88.75 182 GLU A N 1
ATOM 1454 C CA . GLU A 1 182 ? -9.050 6.951 13.195 1.00 88.75 182 GLU A CA 1
ATOM 1455 C C . GLU A 1 182 ? -8.055 8.107 13.141 1.00 88.75 182 GLU A C 1
ATOM 1457 O O . GLU A 1 182 ? -7.634 8.572 12.074 1.00 88.75 182 GLU A O 1
ATOM 1462 N N . THR A 1 183 ? -7.583 8.539 14.311 1.00 91.81 183 THR A N 1
ATOM 1463 C CA . THR A 1 183 ? -6.507 9.535 14.343 1.00 91.81 183 THR A CA 1
ATOM 1464 C C . THR A 1 183 ? -5.250 8.969 13.661 1.00 91.81 183 THR A C 1
ATOM 1466 O O . THR A 1 183 ? -4.920 7.798 13.871 1.00 91.81 183 THR A O 1
ATOM 1469 N N . PRO A 1 184 ? -4.466 9.770 12.909 1.00 92.31 184 PRO A N 1
ATOM 1470 C CA . PRO A 1 184 ? -3.293 9.261 12.187 1.00 92.31 184 PRO A CA 1
ATOM 1471 C C . PRO A 1 184 ? -2.281 8.497 13.054 1.00 92.31 184 PRO A C 1
ATOM 1473 O O . PRO A 1 184 ? -1.620 7.570 12.586 1.00 92.31 184 PRO A O 1
ATOM 1476 N N . MET A 1 185 ? -2.157 8.870 14.331 1.00 91.69 185 MET A N 1
ATOM 1477 C CA . MET A 1 185 ? -1.304 8.158 15.282 1.00 91.69 185 MET A CA 1
ATOM 1478 C C . MET A 1 185 ? -1.888 6.787 15.651 1.00 91.69 185 MET A C 1
ATOM 1480 O O . MET A 1 185 ? -1.162 5.792 15.611 1.00 91.69 185 MET A O 1
ATOM 1484 N N . ALA A 1 186 ? -3.182 6.722 15.983 1.00 90.88 186 ALA A N 1
ATOM 1485 C CA . ALA A 1 186 ? -3.865 5.464 16.286 1.00 90.88 186 ALA A CA 1
ATOM 1486 C C . ALA A 1 186 ? -3.821 4.511 15.085 1.00 90.88 186 ALA A C 1
ATOM 1488 O O . ALA A 1 186 ? -3.427 3.357 15.241 1.00 90.88 186 ALA A O 1
ATOM 1489 N N . ALA A 1 187 ? -4.072 5.021 13.877 1.00 92.12 187 ALA A N 1
ATOM 1490 C CA . ALA A 1 187 ? -4.012 4.261 12.633 1.00 92.12 187 ALA A CA 1
ATOM 1491 C C . ALA A 1 187 ? -2.639 3.608 12.389 1.00 92.12 187 ALA A C 1
ATOM 1493 O O . ALA A 1 187 ? -2.561 2.446 11.990 1.00 92.12 187 ALA A O 1
ATOM 1494 N N . ILE A 1 188 ? -1.534 4.315 12.659 1.00 91.94 188 ILE A N 1
ATOM 1495 C CA . ILE A 1 188 ? -0.185 3.734 12.549 1.00 91.94 188 ILE A CA 1
ATOM 1496 C C . ILE A 1 188 ? 0.025 2.639 13.596 1.00 91.94 188 ILE A C 1
ATOM 1498 O O . ILE A 1 188 ? 0.532 1.567 13.264 1.00 91.94 188 ILE A O 1
ATOM 1502 N N . ILE A 1 189 ? -0.371 2.879 14.848 1.00 91.44 189 ILE A N 1
ATOM 1503 C CA . ILE A 1 189 ? -0.219 1.898 15.931 1.00 91.44 189 ILE A CA 1
ATOM 1504 C C . ILE A 1 189 ? -1.033 0.635 15.631 1.00 91.44 189 ILE A C 1
ATOM 1506 O O . ILE A 1 189 ? -0.505 -0.473 15.737 1.00 91.44 189 ILE A O 1
ATOM 1510 N N . GLN A 1 190 ? -2.288 0.790 15.211 1.00 90.81 190 GLN A N 1
ATOM 1511 C CA . GLN A 1 190 ? -3.166 -0.310 14.823 1.00 90.81 190 GLN A CA 1
ATOM 1512 C C . GLN A 1 190 ? -2.630 -1.045 13.586 1.00 90.81 190 GLN A C 1
ATOM 1514 O O . GLN A 1 190 ? -2.574 -2.274 13.602 1.00 90.81 190 GLN A O 1
ATOM 1519 N N . SER A 1 191 ? -2.135 -0.332 12.566 1.00 92.38 191 SER A N 1
ATOM 1520 C CA . SER A 1 191 ? -1.488 -0.938 11.390 1.00 92.38 191 SER A CA 1
ATOM 1521 C C . SER A 1 191 ? -0.297 -1.808 11.795 1.00 92.38 191 SER A C 1
ATOM 1523 O O . SER A 1 191 ? -0.194 -2.962 11.376 1.00 92.38 191 SER A O 1
ATOM 1525 N N . VAL A 1 192 ? 0.571 -1.304 12.676 1.00 91.31 192 VAL A N 1
ATOM 1526 C CA . VAL A 1 192 ? 1.723 -2.057 13.189 1.00 91.31 192 VAL A CA 1
ATOM 1527 C C . VAL A 1 192 ? 1.264 -3.262 14.022 1.00 91.31 192 VAL A C 1
ATOM 1529 O O . VAL A 1 192 ? 1.757 -4.372 13.816 1.00 91.31 192 VAL A O 1
ATOM 1532 N N . LYS A 1 193 ? 0.288 -3.085 14.922 1.00 91.31 193 LYS A N 1
ATOM 1533 C CA . LYS A 1 193 ? -0.278 -4.160 15.759 1.00 91.31 193 LYS A CA 1
ATOM 1534 C C . LYS A 1 193 ? -0.874 -5.281 14.905 1.00 91.31 193 LYS A C 1
ATOM 1536 O O . LYS A 1 193 ? -0.587 -6.454 15.149 1.00 91.31 193 LYS A O 1
ATOM 1541 N N . ALA A 1 194 ? -1.659 -4.930 13.891 1.00 91.06 194 ALA A N 1
ATOM 1542 C CA . ALA A 1 194 ? -2.253 -5.876 12.957 1.00 91.06 194 ALA A CA 1
ATOM 1543 C C . ALA A 1 194 ? -1.190 -6.612 12.146 1.00 91.06 194 ALA A C 1
ATOM 1545 O O . ALA A 1 194 ? -1.265 -7.831 12.000 1.00 91.06 194 ALA A O 1
ATOM 1546 N N . SER A 1 195 ? -0.165 -5.892 11.693 1.00 91.38 195 SER A N 1
ATOM 1547 C CA . SER A 1 195 ? 0.940 -6.465 10.927 1.00 91.38 195 SER A CA 1
ATOM 1548 C C . SER A 1 195 ? 1.736 -7.487 11.729 1.00 91.38 195 SER A C 1
ATOM 1550 O O . SER A 1 195 ? 2.090 -8.536 11.201 1.00 91.38 195 SER A O 1
ATOM 1552 N N . PHE A 1 196 ? 1.978 -7.233 13.019 1.00 90.50 196 PHE A N 1
ATOM 1553 C CA . PHE A 1 196 ? 2.650 -8.199 13.890 1.00 90.50 196 PHE A CA 1
ATOM 1554 C C . PHE A 1 196 ? 1.790 -9.429 14.188 1.00 90.50 196 PHE A C 1
ATOM 1556 O O . PHE A 1 196 ? 2.310 -10.544 14.159 1.00 90.50 196 PHE A O 1
ATOM 1563 N N . LYS A 1 197 ? 0.482 -9.259 14.429 1.00 90.75 197 LYS A N 1
ATOM 1564 C CA . LYS A 1 197 ? -0.434 -10.398 14.614 1.00 90.75 197 LYS A CA 1
ATOM 1565 C C . LYS A 1 197 ? -0.565 -11.252 13.348 1.00 90.75 197 LYS A C 1
ATOM 1567 O O . LYS A 1 197 ? -0.690 -12.466 13.445 1.00 90.75 197 LYS A O 1
ATOM 1572 N N . ASN A 1 198 ? -0.479 -10.627 12.174 1.00 90.88 198 ASN A N 1
ATOM 1573 C CA . ASN A 1 198 ? -0.703 -11.256 10.872 1.00 90.88 198 ASN A CA 1
ATOM 1574 C C . ASN A 1 198 ? 0.575 -11.366 10.026 1.00 90.88 198 ASN A C 1
ATOM 1576 O O . ASN A 1 198 ? 0.509 -11.443 8.800 1.00 90.88 198 ASN A O 1
ATOM 1580 N N . ILE A 1 199 ? 1.753 -11.409 10.657 1.00 90.38 199 ILE A N 1
ATOM 1581 C CA . ILE A 1 199 ? 3.029 -11.371 9.926 1.00 90.38 199 ILE A CA 1
ATOM 1582 C C . ILE A 1 199 ? 3.174 -12.542 8.948 1.00 90.38 199 ILE A C 1
ATOM 1584 O O . ILE A 1 199 ? 3.663 -12.361 7.834 1.00 90.38 199 ILE A O 1
ATOM 1588 N N . LEU A 1 200 ? 2.713 -13.737 9.335 1.00 90.00 200 LEU A N 1
ATOM 1589 C CA . LEU A 1 200 ? 2.792 -14.938 8.505 1.00 90.00 200 LEU A CA 1
ATOM 1590 C C . LEU A 1 200 ? 1.876 -14.863 7.272 1.00 90.00 200 LEU A C 1
ATOM 1592 O O . LEU A 1 200 ? 2.409 -15.004 6.168 1.00 90.00 200 LEU A O 1
ATOM 1596 N N . PRO A 1 201 ? 0.554 -14.609 7.389 1.00 92.50 201 PRO A N 1
ATOM 1597 C CA . PRO A 1 201 ? -0.292 -14.458 6.206 1.00 92.50 201 PRO A CA 1
ATOM 1598 C C . PRO A 1 201 ? 0.110 -13.261 5.333 1.00 92.50 201 PRO A C 1
ATOM 1600 O O . PRO A 1 201 ? 0.135 -13.395 4.111 1.00 92.50 201 PRO A O 1
ATOM 1603 N N . LEU A 1 202 ? 0.529 -12.128 5.912 1.00 91.00 202 LEU A N 1
ATOM 1604 C CA . LEU A 1 202 ? 1.018 -10.978 5.134 1.00 91.00 202 LEU A CA 1
ATOM 1605 C C . LEU A 1 202 ? 2.303 -11.297 4.365 1.00 91.00 202 LEU A C 1
ATOM 1607 O O . LEU A 1 202 ? 2.475 -10.866 3.223 1.00 91.00 202 LEU A O 1
ATOM 1611 N N . THR A 1 203 ? 3.203 -12.076 4.966 1.00 89.06 203 THR A N 1
ATOM 1612 C CA . THR A 1 203 ? 4.429 -12.532 4.301 1.00 89.06 203 THR A CA 1
ATOM 1613 C C . THR A 1 203 ? 4.112 -13.519 3.189 1.00 89.06 203 THR A C 1
ATOM 1615 O O . THR A 1 203 ? 4.646 -13.374 2.090 1.00 89.06 203 THR A O 1
ATOM 1618 N N . LEU A 1 204 ? 3.214 -14.483 3.423 1.00 90.94 204 LEU A N 1
ATOM 1619 C CA . LEU A 1 204 ? 2.788 -15.406 2.372 1.00 90.94 204 LEU A CA 1
ATOM 1620 C C . LEU A 1 204 ? 2.130 -14.652 1.212 1.00 90.94 204 LEU A C 1
ATOM 1622 O O . LEU A 1 204 ? 2.435 -14.943 0.055 1.00 90.94 204 LEU A O 1
ATOM 1626 N N . SER A 1 205 ? 1.289 -13.658 1.507 1.00 90.94 205 SER A N 1
ATOM 1627 C CA . SER A 1 205 ? 0.658 -12.818 0.488 1.00 90.94 205 SER A CA 1
ATOM 1628 C C . SER A 1 205 ? 1.702 -12.072 -0.348 1.00 90.94 205 SER A C 1
ATOM 1630 O O . SER A 1 205 ? 1.711 -12.177 -1.575 1.00 90.94 205 SER A O 1
ATOM 1632 N N . ALA A 1 206 ? 2.652 -11.397 0.309 1.00 87.62 206 ALA A N 1
ATOM 1633 C CA . ALA A 1 206 ? 3.715 -10.650 -0.358 1.00 87.62 206 ALA A CA 1
ATOM 1634 C C . ALA A 1 206 ? 4.619 -11.551 -1.219 1.00 87.62 206 ALA A C 1
ATOM 1636 O O . ALA A 1 206 ? 4.909 -11.218 -2.369 1.00 87.62 206 ALA A O 1
ATOM 1637 N N . ILE A 1 207 ? 5.026 -12.716 -0.698 1.00 88.31 207 ILE A N 1
ATOM 1638 C CA . ILE A 1 207 ? 5.829 -13.694 -1.447 1.00 88.31 207 ILE A CA 1
ATOM 1639 C C . ILE A 1 207 ? 5.046 -14.204 -2.657 1.00 88.31 207 ILE A C 1
ATOM 1641 O O . ILE A 1 207 ? 5.591 -14.259 -3.756 1.00 88.31 207 ILE A O 1
ATOM 1645 N N . THR A 1 208 ? 3.771 -14.548 -2.479 1.00 90.38 208 THR A N 1
ATOM 1646 C CA . THR A 1 208 ? 2.931 -15.078 -3.560 1.00 90.38 208 THR A CA 1
ATOM 1647 C C . THR A 1 208 ? 2.750 -14.045 -4.670 1.00 90.38 208 THR A C 1
ATOM 1649 O O . THR A 1 208 ? 2.997 -14.357 -5.834 1.00 90.38 208 THR A O 1
ATOM 1652 N N . GLN A 1 209 ? 2.408 -12.798 -4.329 1.00 89.25 209 GLN A N 1
ATOM 1653 C CA . GLN A 1 209 ? 2.312 -11.706 -5.304 1.00 89.25 209 GLN A CA 1
ATOM 1654 C C . GLN A 1 209 ? 3.651 -11.461 -6.013 1.00 89.25 209 GLN A C 1
ATOM 1656 O O . GLN A 1 209 ? 3.684 -11.342 -7.238 1.00 89.25 209 GLN A O 1
ATOM 1661 N N . GLY A 1 210 ? 4.761 -11.444 -5.268 1.00 85.19 210 GLY A N 1
ATOM 1662 C CA . GLY A 1 210 ? 6.102 -11.255 -5.820 1.00 85.19 210 GLY A CA 1
ATOM 1663 C C . GLY A 1 210 ? 6.509 -12.364 -6.794 1.00 85.19 210 GLY A C 1
ATOM 1664 O O . GLY A 1 210 ? 7.003 -12.072 -7.884 1.00 85.19 210 GLY A O 1
ATOM 1665 N N . LEU A 1 211 ? 6.256 -13.630 -6.447 1.00 88.25 211 LEU A N 1
ATOM 1666 C CA . LEU A 1 211 ? 6.534 -14.781 -7.310 1.00 88.25 211 LEU A CA 1
ATOM 1667 C C . LEU A 1 211 ? 5.655 -14.782 -8.563 1.00 88.25 211 LEU A C 1
ATOM 1669 O O . LEU A 1 211 ? 6.167 -15.029 -9.654 1.00 88.25 211 LEU A O 1
ATOM 1673 N N . LEU A 1 212 ? 4.362 -14.467 -8.434 1.00 89.75 212 LEU A N 1
ATOM 1674 C CA . LEU A 1 212 ? 3.454 -14.342 -9.578 1.00 89.75 212 LEU A CA 1
ATOM 1675 C C . LEU A 1 212 ? 3.916 -13.235 -10.528 1.00 89.75 212 LEU A C 1
ATOM 1677 O O . LEU A 1 212 ? 4.020 -13.458 -11.734 1.00 89.75 212 LEU A O 1
ATOM 1681 N N . MET A 1 213 ? 4.2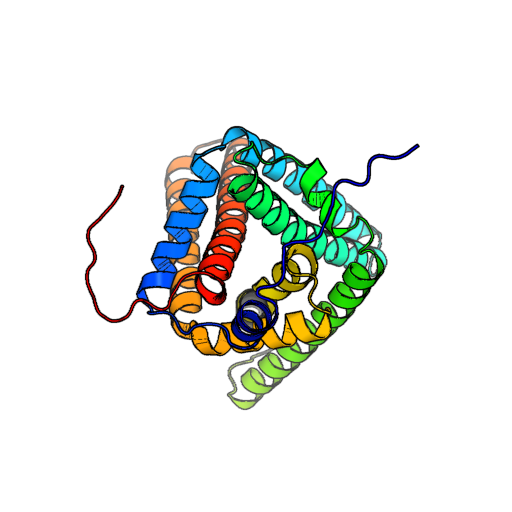57 -12.066 -9.988 1.00 87.19 213 MET A N 1
ATOM 1682 C CA . MET A 1 213 ? 4.767 -10.946 -10.770 1.00 87.19 213 MET A CA 1
ATOM 1683 C C . MET A 1 213 ? 6.074 -11.314 -11.488 1.00 87.19 213 MET A C 1
ATOM 1685 O O . MET A 1 213 ? 6.201 -11.090 -12.693 1.00 87.19 213 MET A O 1
ATOM 1689 N N . ALA A 1 214 ? 7.026 -11.937 -10.786 1.00 83.50 214 ALA A N 1
ATOM 1690 C CA . ALA A 1 214 ? 8.291 -12.385 -11.368 1.00 83.50 214 ALA A CA 1
ATOM 1691 C C . ALA A 1 214 ? 8.089 -13.435 -12.472 1.00 83.50 214 ALA A C 1
ATOM 1693 O O . ALA A 1 214 ? 8.711 -13.338 -13.531 1.00 83.50 214 ALA A O 1
ATOM 1694 N N . ALA A 1 215 ? 7.195 -14.405 -12.262 1.00 87.94 215 ALA A N 1
ATOM 1695 C CA . ALA A 1 215 ? 6.876 -15.435 -13.247 1.00 87.94 215 ALA A CA 1
ATOM 1696 C C . ALA A 1 215 ? 6.257 -14.838 -14.519 1.00 87.94 215 ALA A C 1
ATOM 1698 O O . ALA A 1 215 ? 6.661 -15.202 -15.625 1.00 87.94 215 ALA A O 1
ATOM 1699 N N . VAL A 1 216 ? 5.327 -13.885 -14.378 1.00 88.12 216 VAL A N 1
ATOM 1700 C CA . VAL A 1 216 ? 4.724 -13.185 -15.522 1.00 88.12 216 VAL A CA 1
ATOM 1701 C C . VAL A 1 216 ? 5.780 -12.382 -16.278 1.00 88.12 216 VAL A C 1
ATOM 1703 O O . VAL A 1 216 ? 5.864 -12.497 -17.499 1.00 88.12 216 VAL A O 1
ATOM 1706 N N . PHE A 1 217 ? 6.632 -11.619 -15.589 1.00 84.75 217 PHE A N 1
ATOM 1707 C CA . PHE A 1 217 ? 7.698 -10.866 -16.255 1.00 84.75 217 PHE A CA 1
ATOM 1708 C C . PHE A 1 217 ? 8.716 -11.764 -16.959 1.00 84.75 217 PHE A C 1
ATOM 1710 O O . PHE A 1 217 ? 9.129 -11.453 -18.076 1.00 84.75 217 PHE A O 1
ATOM 1717 N N . TRP A 1 218 ? 9.092 -12.890 -16.350 1.00 84.50 218 TRP A N 1
ATOM 1718 C CA . TRP A 1 218 ? 9.981 -13.867 -16.973 1.00 84.50 218 TRP A CA 1
ATOM 1719 C C . TRP A 1 218 ? 9.361 -14.469 -18.240 1.00 84.50 218 TRP A C 1
ATOM 1721 O O . TRP A 1 218 ? 10.002 -14.485 -19.292 1.00 84.50 218 TRP A O 1
ATOM 1731 N N . LEU A 1 219 ? 8.090 -14.882 -18.175 1.00 87.69 219 LEU A N 1
ATOM 1732 C CA . LEU A 1 219 ? 7.358 -15.415 -19.323 1.00 87.69 219 LEU A CA 1
ATOM 1733 C C . LEU A 1 219 ? 7.237 -14.378 -20.450 1.00 87.69 219 LEU A C 1
ATOM 1735 O O . LEU A 1 219 ? 7.472 -14.699 -21.613 1.00 87.69 219 LEU A O 1
ATOM 1739 N N . LEU A 1 220 ? 6.923 -13.124 -20.117 1.00 86.44 220 LEU A N 1
ATOM 1740 C CA . LEU A 1 220 ? 6.876 -12.030 -21.089 1.00 86.44 220 LEU A CA 1
ATOM 1741 C C . LEU A 1 220 ? 8.247 -11.763 -21.711 1.00 86.44 220 LEU A C 1
ATOM 1743 O O . LEU A 1 220 ? 8.329 -11.549 -22.916 1.00 86.44 220 LEU A O 1
ATOM 1747 N N . GLY A 1 221 ? 9.327 -11.828 -20.932 1.00 83.69 221 GLY A N 1
ATOM 1748 C CA . GLY A 1 221 ? 10.691 -11.714 -21.449 1.00 83.69 221 GLY A CA 1
ATOM 1749 C C . GLY A 1 221 ? 11.022 -12.794 -22.485 1.00 83.69 221 GLY A C 1
ATOM 1750 O O . GLY A 1 221 ? 11.595 -12.484 -23.528 1.00 83.69 221 GLY A O 1
ATOM 1751 N N . LEU A 1 222 ? 10.604 -14.041 -22.241 1.00 84.44 222 LEU A N 1
ATOM 1752 C CA . LEU A 1 222 ? 10.786 -15.145 -23.189 1.00 84.44 222 LEU A CA 1
ATOM 1753 C C . LEU A 1 222 ? 9.942 -14.981 -24.458 1.00 84.44 222 LEU A C 1
ATOM 1755 O O . LEU A 1 222 ? 10.443 -15.183 -25.562 1.00 84.44 222 LEU A O 1
ATOM 1759 N N . LEU A 1 223 ? 8.666 -14.618 -24.311 1.00 84.19 223 LEU A N 1
ATOM 1760 C CA . LEU A 1 223 ? 7.725 -14.523 -25.430 1.00 84.19 223 LEU A CA 1
ATOM 1761 C C . LEU A 1 223 ? 7.969 -13.291 -26.309 1.00 84.19 223 LEU A C 1
ATOM 1763 O O . LEU A 1 223 ? 7.763 -13.342 -27.521 1.00 84.19 223 LEU A O 1
ATOM 1767 N N . LEU A 1 224 ? 8.399 -12.180 -25.709 1.00 81.56 224 LEU A N 1
ATOM 1768 C CA . LEU A 1 224 ? 8.523 -10.889 -26.382 1.00 81.56 224 LEU A CA 1
ATOM 1769 C C . LEU A 1 224 ? 9.955 -10.574 -26.847 1.00 81.56 224 LEU A C 1
ATOM 1771 O O . LEU A 1 224 ? 10.180 -9.494 -27.390 1.00 81.56 224 LEU A O 1
ATOM 1775 N N . GLY A 1 225 ? 10.913 -11.496 -26.690 1.00 70.94 225 GLY A N 1
ATOM 1776 C CA . GLY A 1 225 ? 12.332 -11.277 -27.019 1.00 70.94 225 GLY A CA 1
ATOM 1777 C C . GLY A 1 225 ? 12.621 -10.859 -28.471 1.00 70.94 225 GLY A C 1
ATOM 1778 O O . GLY A 1 225 ? 13.654 -10.253 -28.734 1.00 70.94 225 GLY A O 1
ATOM 1779 N N . ASN A 1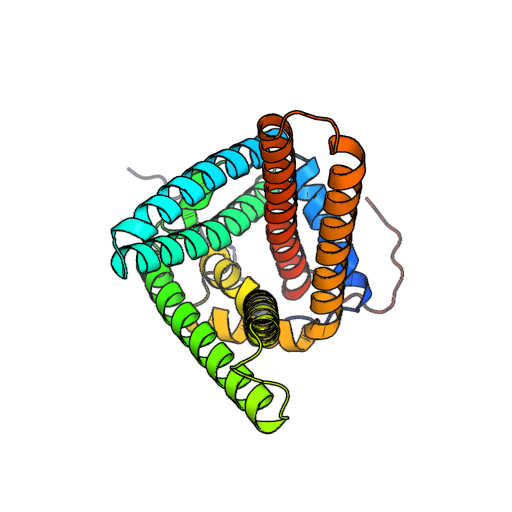 226 ? 11.692 -11.118 -29.400 1.00 70.00 226 ASN A N 1
ATOM 1780 C CA . ASN A 1 226 ? 11.803 -10.763 -30.823 1.00 70.00 226 ASN A CA 1
ATOM 1781 C C . ASN A 1 226 ? 10.935 -9.559 -31.246 1.00 70.00 226 ASN A C 1
ATOM 1783 O O . ASN A 1 226 ? 10.862 -9.241 -32.434 1.00 70.00 226 ASN A O 1
ATOM 1787 N N . ILE A 1 227 ? 10.239 -8.902 -30.315 1.00 73.94 227 ILE A N 1
ATOM 1788 C CA . ILE A 1 227 ? 9.322 -7.789 -30.606 1.00 73.94 227 ILE A CA 1
ATOM 1789 C C . ILE A 1 227 ? 10.057 -6.445 -30.460 1.00 73.94 227 ILE A C 1
ATOM 1791 O O . ILE A 1 227 ? 10.921 -6.306 -29.593 1.00 73.94 227 ILE A O 1
ATOM 1795 N N . PRO A 1 228 ? 9.733 -5.421 -31.279 1.00 69.62 228 PRO A N 1
ATOM 1796 C CA . PRO A 1 228 ? 10.317 -4.089 -31.150 1.00 69.62 228 PRO A CA 1
ATOM 1797 C C . PRO A 1 228 ? 10.210 -3.528 -29.725 1.00 69.62 228 PRO A C 1
ATOM 1799 O O . PRO A 1 228 ? 9.134 -3.516 -29.122 1.00 69.62 228 PRO A O 1
ATOM 1802 N N . SER A 1 229 ? 11.329 -2.994 -29.225 1.00 73.25 229 SER A N 1
ATOM 1803 C CA . SER A 1 229 ? 11.536 -2.617 -27.817 1.00 73.25 229 SER A CA 1
ATOM 1804 C C . SER A 1 229 ? 10.431 -1.741 -27.220 1.00 73.25 229 SER A C 1
ATOM 1806 O O . SER A 1 229 ? 10.049 -1.937 -26.072 1.00 73.25 229 SER A O 1
ATOM 1808 N N . LYS A 1 230 ? 9.854 -0.824 -28.008 1.00 73.06 230 LYS A N 1
ATOM 1809 C CA . LYS A 1 230 ? 8.774 0.067 -27.554 1.00 73.06 230 LYS A CA 1
ATOM 1810 C C . LYS A 1 230 ? 7.476 -0.676 -27.224 1.00 73.06 230 LYS A C 1
ATOM 1812 O O . LYS A 1 230 ? 6.843 -0.362 -26.223 1.00 73.06 230 LYS A O 1
ATOM 1817 N N . ALA A 1 231 ? 7.081 -1.659 -28.038 1.00 74.38 231 ALA A N 1
ATOM 1818 C CA . ALA A 1 231 ? 5.870 -2.448 -27.791 1.00 74.38 231 ALA A CA 1
ATOM 1819 C C . ALA A 1 231 ? 6.025 -3.318 -26.537 1.00 74.38 231 ALA A C 1
ATOM 1821 O O . ALA A 1 231 ? 5.096 -3.432 -25.741 1.00 74.38 231 ALA A O 1
ATOM 1822 N N . VAL A 1 232 ? 7.231 -3.848 -26.322 1.00 79.06 232 VAL A N 1
ATOM 1823 C CA . VAL A 1 232 ? 7.585 -4.584 -25.106 1.00 79.06 232 VAL A CA 1
ATOM 1824 C C . VAL A 1 232 ? 7.431 -3.687 -23.877 1.00 79.06 232 VAL A C 1
ATOM 1826 O O . VAL A 1 232 ? 6.741 -4.069 -22.938 1.00 79.06 232 VAL A O 1
ATOM 1829 N N . THR A 1 233 ? 7.954 -2.456 -23.899 1.00 79.50 233 THR A N 1
ATOM 1830 C CA . THR A 1 233 ? 7.811 -1.517 -22.771 1.00 79.50 233 THR A CA 1
ATOM 1831 C C . THR A 1 233 ? 6.352 -1.288 -22.370 1.00 79.50 233 THR A C 1
ATOM 1833 O O . THR A 1 233 ? 6.042 -1.349 -21.183 1.00 79.50 233 THR A O 1
ATOM 1836 N N . TYR A 1 234 ? 5.437 -1.081 -23.324 1.00 81.44 234 TYR A N 1
ATOM 1837 C CA . TYR A 1 234 ? 4.019 -0.873 -23.000 1.00 81.44 234 TYR A CA 1
ATOM 1838 C C . TYR A 1 234 ? 3.374 -2.093 -22.334 1.00 81.44 234 TYR A C 1
ATOM 1840 O O . TYR A 1 234 ? 2.586 -1.931 -21.404 1.00 81.44 234 TYR A O 1
ATOM 1848 N N . ILE A 1 235 ? 3.733 -3.308 -22.761 1.00 83.06 235 ILE A N 1
ATOM 1849 C CA . ILE A 1 235 ? 3.223 -4.545 -22.154 1.00 83.06 235 ILE A CA 1
ATOM 1850 C C . ILE A 1 235 ? 3.739 -4.689 -20.717 1.00 83.06 235 ILE A C 1
ATOM 1852 O O . ILE A 1 235 ? 2.957 -4.969 -19.811 1.00 83.06 235 ILE A O 1
ATOM 1856 N N . PHE A 1 236 ? 5.030 -4.434 -20.488 1.00 83.94 236 PHE A N 1
ATOM 1857 C CA . PHE A 1 236 ? 5.617 -4.467 -19.145 1.00 83.94 236 PHE A CA 1
ATOM 1858 C C . PHE A 1 236 ? 4.960 -3.445 -18.207 1.00 83.94 236 PHE A C 1
ATOM 1860 O O . PHE A 1 236 ? 4.644 -3.770 -17.065 1.00 83.94 236 PHE A O 1
ATOM 1867 N N . VAL A 1 237 ? 4.699 -2.234 -18.701 1.00 84.00 237 VAL A N 1
ATOM 1868 C CA . VAL A 1 237 ? 4.007 -1.183 -17.943 1.00 84.00 237 VAL A CA 1
ATOM 1869 C C . VAL A 1 237 ? 2.566 -1.586 -17.609 1.00 84.00 237 VAL A C 1
ATOM 1871 O O . VAL A 1 237 ? 2.127 -1.391 -16.479 1.00 84.00 237 VAL A O 1
ATOM 1874 N N . ALA A 1 238 ? 1.833 -2.184 -18.552 1.00 84.12 238 ALA A N 1
ATOM 1875 C CA . ALA A 1 238 ? 0.468 -2.650 -18.307 1.00 84.12 238 ALA A CA 1
ATOM 1876 C C . ALA A 1 238 ? 0.415 -3.756 -17.238 1.00 84.12 238 ALA A C 1
ATOM 1878 O O . ALA A 1 238 ? -0.450 -3.736 -16.365 1.00 84.12 238 ALA A O 1
ATOM 1879 N N . VAL A 1 239 ? 1.368 -4.689 -17.274 1.00 86.31 239 VAL A N 1
ATOM 1880 C CA . VAL A 1 239 ? 1.492 -5.768 -16.282 1.00 86.31 239 VAL A CA 1
ATOM 1881 C C . VAL A 1 239 ? 1.850 -5.208 -14.909 1.00 86.31 239 VAL A C 1
ATOM 1883 O O . VAL A 1 239 ? 1.220 -5.574 -13.921 1.00 86.31 239 VAL A O 1
ATOM 1886 N N . TRP A 1 240 ? 2.805 -4.275 -14.846 1.00 84.75 240 TRP A N 1
ATOM 1887 C CA . TRP A 1 240 ? 3.151 -3.572 -13.610 1.00 84.75 240 TRP A CA 1
ATOM 1888 C C . TRP A 1 240 ? 1.934 -2.882 -12.989 1.00 84.75 240 TRP A C 1
ATOM 1890 O O . TRP A 1 240 ? 1.685 -3.016 -11.792 1.00 84.75 240 TRP A O 1
ATOM 1900 N N . LEU A 1 241 ? 1.139 -2.187 -13.807 1.00 83.56 241 LEU A N 1
ATOM 1901 C CA . LEU A 1 241 ? -0.079 -1.535 -13.339 1.00 83.56 241 LEU A CA 1
ATOM 1902 C C . LEU A 1 241 ? -1.095 -2.520 -12.785 1.00 83.56 241 LEU A C 1
ATOM 1904 O O . LEU A 1 241 ? -1.634 -2.282 -11.709 1.00 83.56 241 LEU A O 1
ATOM 1908 N N . PHE A 1 242 ? -1.333 -3.622 -13.492 1.00 87.50 242 PHE A N 1
ATOM 1909 C CA . PHE A 1 242 ? -2.242 -4.659 -13.025 1.00 87.50 242 PHE A CA 1
ATOM 1910 C C . PHE A 1 242 ? -1.833 -5.179 -11.639 1.00 87.50 242 PHE A C 1
ATOM 1912 O O . PHE A 1 242 ? -2.646 -5.155 -10.716 1.00 87.50 242 PHE A O 1
ATOM 1919 N N . PHE A 1 243 ? -0.565 -5.564 -11.461 1.00 87.19 243 PHE A N 1
ATOM 1920 C CA . PHE A 1 243 ? -0.072 -6.046 -10.168 1.00 87.19 243 PHE A CA 1
ATOM 1921 C C . PHE A 1 243 ? -0.116 -4.968 -9.084 1.00 87.19 243 PHE A C 1
ATOM 1923 O O . PHE A 1 243 ? -0.495 -5.268 -7.955 1.00 87.19 243 PHE A O 1
ATOM 1930 N N . SER A 1 244 ? 0.199 -3.712 -9.417 1.00 85.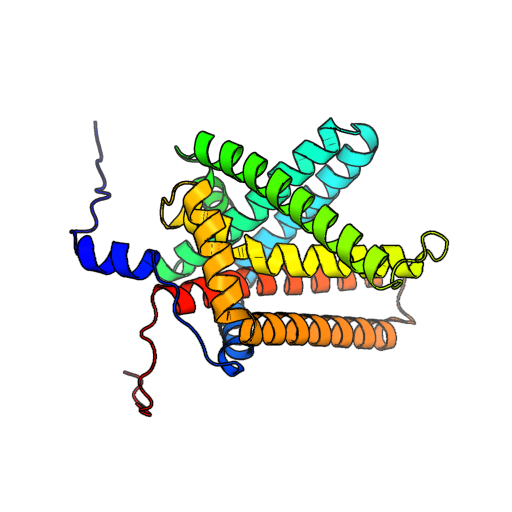12 244 SER A N 1
ATOM 1931 C CA . SER A 1 244 ? 0.083 -2.604 -8.466 1.00 85.12 244 SER A CA 1
ATOM 1932 C C . SER A 1 244 ? -1.353 -2.451 -7.963 1.00 85.12 244 SER A C 1
ATOM 1934 O O . SER A 1 244 ? -1.545 -2.319 -6.758 1.00 85.12 244 SER A O 1
ATOM 1936 N N . MET A 1 245 ? -2.353 -2.510 -8.847 1.00 89.50 245 MET A N 1
ATOM 1937 C CA . MET A 1 245 ? -3.763 -2.385 -8.461 1.00 89.50 245 MET A CA 1
ATOM 1938 C C . MET A 1 245 ? -4.225 -3.563 -7.609 1.00 89.50 245 MET A C 1
ATOM 1940 O O . MET A 1 245 ? -4.778 -3.353 -6.533 1.00 89.50 245 MET A O 1
ATOM 1944 N N . VAL A 1 246 ? -3.947 -4.795 -8.047 1.00 90.94 246 VAL A N 1
ATOM 1945 C CA . VAL A 1 246 ? -4.305 -6.002 -7.286 1.00 90.94 246 VAL A CA 1
ATOM 1946 C C . VAL A 1 246 ? -3.651 -5.988 -5.904 1.00 90.94 246 VAL A C 1
ATOM 1948 O O . VAL A 1 246 ? -4.287 -6.398 -4.940 1.00 90.94 246 VAL A O 1
ATOM 1951 N N . SER A 1 247 ? -2.433 -5.458 -5.771 1.00 89.88 247 SER A N 1
ATOM 1952 C CA . SER A 1 247 ? -1.761 -5.334 -4.475 1.00 89.88 247 SER A CA 1
ATOM 1953 C C . SER A 1 247 ? -2.524 -4.420 -3.508 1.00 89.88 247 SER A C 1
ATOM 1955 O O . SER A 1 247 ? -2.786 -4.822 -2.378 1.00 89.88 247 SER A O 1
ATOM 1957 N N . TYR A 1 248 ? -2.974 -3.239 -3.952 1.00 90.75 248 TYR A N 1
ATOM 1958 C CA . TYR A 1 248 ? -3.793 -2.351 -3.112 1.00 90.75 248 TYR A CA 1
ATOM 1959 C C . TYR A 1 248 ? -5.158 -2.956 -2.767 1.00 90.75 248 TYR A C 1
ATOM 1961 O O . TYR A 1 248 ? -5.603 -2.840 -1.628 1.00 90.75 248 TYR A O 1
ATOM 1969 N N . LEU A 1 249 ? -5.802 -3.642 -3.715 1.00 93.94 249 LEU A N 1
ATOM 1970 C CA . LEU A 1 249 ? -7.067 -4.341 -3.464 1.00 93.94 249 LEU A CA 1
ATOM 1971 C C . LEU A 1 249 ? -6.894 -5.522 -2.507 1.00 93.94 249 LEU A C 1
ATOM 1973 O O . LEU A 1 249 ? -7.769 -5.786 -1.692 1.00 93.94 249 LEU A O 1
ATOM 1977 N N . THR A 1 250 ? -5.742 -6.191 -2.553 1.00 93.94 250 THR A N 1
ATOM 1978 C CA . THR A 1 250 ? -5.382 -7.234 -1.587 1.00 93.94 250 THR A CA 1
ATOM 1979 C C . THR A 1 250 ? -5.208 -6.641 -0.191 1.00 93.94 250 THR A C 1
ATOM 1981 O O . THR A 1 250 ? -5.686 -7.219 0.779 1.00 93.94 250 THR A O 1
ATOM 1984 N N . THR A 1 251 ? -4.568 -5.472 -0.071 1.00 92.94 251 THR A N 1
ATOM 1985 C CA . THR A 1 251 ? -4.468 -4.755 1.210 1.00 92.94 251 THR A CA 1
ATOM 1986 C C . THR A 1 251 ? -5.846 -4.377 1.747 1.00 92.94 251 THR A C 1
ATOM 1988 O O . THR A 1 251 ? -6.081 -4.515 2.943 1.00 92.94 251 THR A O 1
ATOM 1991 N N . TYR A 1 252 ? -6.765 -3.944 0.880 1.00 93.38 252 TYR A N 1
ATOM 1992 C CA . TYR A 1 252 ? -8.148 -3.665 1.269 1.00 93.38 252 TYR A CA 1
ATOM 1993 C C . TYR A 1 252 ? -8.880 -4.926 1.758 1.00 93.38 252 TYR A C 1
ATOM 1995 O O . TYR A 1 252 ? -9.470 -4.900 2.834 1.00 93.38 252 TYR A O 1
ATOM 2003 N N . ALA A 1 253 ? -8.776 -6.044 1.031 1.00 93.25 253 ALA A N 1
ATOM 2004 C CA . ALA A 1 253 ? -9.371 -7.320 1.436 1.00 93.25 253 ALA A CA 1
ATOM 2005 C C . ALA A 1 253 ? -8.818 -7.813 2.786 1.00 93.25 253 ALA A C 1
ATOM 2007 O O . ALA A 1 253 ? -9.580 -8.179 3.676 1.00 93.25 253 ALA A O 1
ATOM 2008 N N . ALA A 1 254 ? -7.497 -7.738 2.980 1.00 92.56 254 ALA A N 1
ATOM 2009 C CA . ALA A 1 254 ? -6.857 -8.087 4.247 1.00 92.56 254 ALA A CA 1
ATOM 2010 C C . ALA A 1 254 ? -7.332 -7.193 5.400 1.00 92.56 254 ALA A C 1
ATOM 2012 O O . ALA A 1 254 ? -7.569 -7.670 6.505 1.00 92.56 254 ALA A O 1
ATOM 2013 N N . TYR A 1 255 ? -7.489 -5.895 5.144 1.00 92.50 255 TYR A N 1
ATOM 2014 C CA . TYR A 1 255 ? -8.048 -4.959 6.110 1.00 92.50 255 TYR A CA 1
ATOM 2015 C C . TYR A 1 255 ? -9.493 -5.325 6.488 1.00 92.50 255 TYR A C 1
ATOM 2017 O O . TYR A 1 255 ? -9.808 -5.403 7.675 1.00 92.50 255 TYR A O 1
ATOM 2025 N N . ARG A 1 256 ? -10.349 -5.619 5.503 1.00 90.12 256 ARG A N 1
ATOM 2026 C CA . ARG A 1 256 ? -11.737 -6.026 5.750 1.00 90.12 256 ARG A CA 1
ATOM 2027 C C . ARG A 1 256 ? -11.798 -7.288 6.619 1.00 90.12 256 ARG A C 1
ATOM 2029 O O . ARG A 1 256 ? -12.489 -7.313 7.634 1.00 90.12 256 ARG A O 1
ATOM 2036 N N . ASP A 1 257 ? -11.009 -8.301 6.265 1.00 89.69 257 ASP A N 1
ATOM 2037 C CA . ASP A 1 257 ? -10.934 -9.567 6.996 1.00 89.69 257 ASP A CA 1
ATOM 2038 C C . ASP A 1 257 ? -10.410 -9.383 8.427 1.00 89.69 257 ASP A C 1
ATOM 2040 O O . ASP A 1 257 ? -10.981 -9.906 9.375 1.00 89.69 257 ASP A O 1
ATOM 2044 N N . ILE A 1 258 ? -9.329 -8.629 8.637 1.00 89.38 258 ILE A N 1
ATOM 2045 C CA . ILE A 1 258 ? -8.709 -8.499 9.968 1.00 89.38 258 ILE A CA 1
ATOM 2046 C C . ILE A 1 258 ? -9.613 -7.764 10.969 1.00 89.38 258 ILE A C 1
ATOM 2048 O O . ILE A 1 258 ? -9.558 -8.085 12.158 1.00 89.38 258 ILE A O 1
ATOM 2052 N N . TRP A 1 259 ? -10.418 -6.802 10.516 1.00 87.06 259 TRP A N 1
ATOM 2053 C CA . TRP A 1 259 ? -11.189 -5.932 11.410 1.00 87.06 259 TRP A CA 1
ATOM 2054 C C . TRP A 1 259 ? -12.694 -6.205 11.451 1.00 87.06 259 TRP A C 1
ATOM 2056 O O . TRP A 1 259 ? -13.307 -5.911 12.472 1.00 87.06 259 TRP A O 1
ATOM 2066 N N . PHE A 1 260 ? -13.288 -6.785 10.404 1.00 83.06 260 PHE A N 1
ATOM 2067 C CA . PHE A 1 260 ? -14.752 -6.908 10.310 1.00 83.06 260 PHE A CA 1
ATOM 2068 C C . PHE A 1 260 ? -15.256 -8.339 10.162 1.00 83.06 260 PHE A C 1
ATOM 2070 O O . PHE A 1 260 ? -16.394 -8.622 10.533 1.00 83.06 260 PHE A O 1
ATOM 2077 N N . GLU A 1 261 ? -14.446 -9.267 9.649 1.00 74.44 261 GLU A N 1
ATOM 2078 C CA . GLU A 1 261 ? -14.895 -10.655 9.534 1.00 74.44 261 GLU A CA 1
ATOM 2079 C C . GLU A 1 261 ? -14.804 -11.357 10.900 1.00 74.44 261 GLU A C 1
ATOM 2081 O O . GLU A 1 261 ? -13.835 -11.170 11.641 1.00 74.44 261 GLU A O 1
ATOM 2086 N N . PRO A 1 262 ? -15.784 -12.186 11.293 1.00 67.38 262 PRO A N 1
ATOM 2087 C CA . PRO A 1 262 ? -15.667 -12.955 12.521 1.00 67.38 262 PRO A CA 1
ATOM 2088 C C . PRO A 1 262 ? -14.439 -13.877 12.458 1.00 67.38 262 PRO A C 1
ATOM 2090 O O . PRO A 1 262 ? -14.048 -14.373 11.399 1.00 67.38 262 PRO A O 1
ATOM 2093 N N . ILE A 1 263 ? -13.780 -14.093 13.598 1.00 59.56 263 ILE A N 1
ATOM 2094 C CA . ILE A 1 263 ? -12.768 -15.149 13.713 1.00 59.56 263 ILE A CA 1
ATOM 2095 C C . ILE A 1 263 ? -13.540 -16.453 13.538 1.00 59.56 263 ILE A C 1
ATOM 2097 O O . ILE A 1 263 ? -14.349 -16.779 14.407 1.00 59.56 263 ILE A O 1
ATOM 2101 N N . GLU A 1 264 ? -13.356 -17.150 12.413 1.00 52.38 264 GLU A N 1
ATOM 2102 C CA . GLU A 1 264 ? -13.935 -18.480 12.230 1.00 52.38 264 GLU A CA 1
ATOM 2103 C C . GLU A 1 264 ? -13.535 -19.325 13.443 1.00 52.38 264 GLU A C 1
ATOM 2105 O O . GLU A 1 264 ? -12.366 -19.657 13.643 1.00 52.38 264 GLU A O 1
ATOM 2110 N N . SER A 1 265 ? -14.508 -19.624 14.303 1.00 39.84 265 SER A N 1
ATOM 2111 C CA . SER A 1 265 ? -14.378 -20.749 15.207 1.00 39.84 265 SER A CA 1
ATOM 2112 C C . SER A 1 265 ? -14.306 -21.986 14.319 1.00 39.84 265 SER A C 1
ATOM 2114 O O . SER A 1 265 ? -15.102 -22.106 13.392 1.00 39.84 265 SER A O 1
ATOM 2116 N N . ASP A 1 266 ? -13.329 -22.862 14.558 1.00 36.97 266 ASP A N 1
ATOM 2117 C CA . ASP A 1 266 ? -13.128 -24.125 13.837 1.00 36.97 266 ASP A CA 1
ATOM 2118 C C . ASP A 1 266 ? -14.459 -24.863 13.595 1.00 36.97 266 ASP A C 1
ATOM 2120 O O . ASP A 1 266 ? -14.954 -25.611 14.442 1.00 36.97 266 ASP A O 1
ATOM 2124 N N . GLY A 1 267 ? -15.067 -24.631 12.435 1.00 32.12 267 GLY A N 1
ATOM 2125 C CA . GLY A 1 267 ? -16.462 -24.975 12.224 1.00 32.12 267 GLY A CA 1
ATOM 2126 C C . GLY A 1 267 ? -16.883 -24.682 10.800 1.00 32.12 267 GLY A C 1
ATOM 2127 O O . GLY A 1 267 ? -17.518 -23.673 10.528 1.00 32.12 267 GLY A O 1
ATOM 2128 N N . ILE A 1 268 ? -16.542 -25.611 9.906 1.00 41.91 268 ILE A N 1
ATOM 2129 C CA . ILE A 1 268 ? -17.081 -25.740 8.550 1.00 41.91 268 ILE A CA 1
ATOM 2130 C C . ILE A 1 268 ? -18.573 -25.365 8.552 1.00 41.91 268 ILE A C 1
ATOM 2132 O O . ILE A 1 268 ? -19.414 -26.159 8.976 1.00 41.91 268 ILE A O 1
ATOM 2136 N N . GLN A 1 269 ? -18.913 -24.183 8.043 1.00 31.58 269 GLN A N 1
ATOM 2137 C CA . GLN A 1 269 ? -20.269 -23.876 7.605 1.00 31.58 269 GLN A CA 1
ATOM 2138 C C . GLN A 1 269 ? -20.244 -23.606 6.107 1.00 31.58 269 GLN A C 1
ATOM 2140 O O . GLN A 1 269 ? -20.215 -22.485 5.617 1.00 31.58 269 GLN A O 1
ATOM 2145 N N . THR A 1 270 ? -20.286 -24.706 5.359 1.00 36.12 270 THR A N 1
ATOM 2146 C CA . THR A 1 270 ? -20.842 -24.729 4.010 1.00 36.12 270 THR A CA 1
ATOM 2147 C C . THR A 1 270 ? -22.256 -24.149 4.049 1.00 36.12 270 THR A C 1
ATOM 2149 O O . THR A 1 270 ? -23.158 -24.786 4.598 1.00 36.12 270 THR A O 1
ATOM 2152 N N . GLY A 1 271 ? -22.473 -22.976 3.456 1.00 29.25 271 GLY A N 1
ATOM 2153 C CA . GLY A 1 271 ? -23.819 -22.418 3.371 1.00 29.25 271 GLY A CA 1
ATOM 2154 C C . GLY A 1 271 ? -23.903 -21.051 2.709 1.00 29.25 271 GLY A C 1
ATOM 2155 O O . GLY A 1 271 ? -24.253 -20.086 3.372 1.00 29.25 271 GLY A O 1
ATOM 2156 N N . TYR A 1 272 ? -23.645 -20.974 1.401 1.00 30.69 272 TYR A N 1
ATOM 2157 C CA . TYR A 1 272 ? -24.123 -19.845 0.601 1.00 30.69 272 TYR A CA 1
ATOM 2158 C C . TYR A 1 272 ? -25.662 -19.836 0.600 1.00 30.69 272 TYR A C 1
ATOM 2160 O O . TYR A 1 272 ? -26.290 -20.825 0.203 1.00 30.69 272 TYR A O 1
ATOM 2168 N N . ARG A 1 273 ? -26.256 -18.717 1.015 1.00 31.41 273 ARG A N 1
ATOM 2169 C CA . ARG A 1 273 ? -27.585 -18.262 0.598 1.00 31.41 273 ARG A CA 1
ATOM 2170 C C . ARG A 1 273 ? -27.511 -16.791 0.251 1.00 31.41 273 ARG A C 1
ATOM 2172 O O . ARG A 1 273 ? -26.845 -16.069 1.018 1.00 31.41 273 ARG A O 1
#